Protein AF-A0A6L3Y060-F1 (afdb_monomer)

Solvent-accessible surface area (backbone atoms only — not comparable to full-atom values): 9513 Å² total; per-residue (Å²): 143,86,85,53,70,69,57,53,51,45,47,72,62,46,49,59,56,53,48,54,53,50,42,62,26,43,50,17,17,33,43,71,39,39,44,48,38,52,51,48,50,49,52,48,45,54,54,37,34,76,76,30,35,64,53,22,31,14,60,78,39,32,90,72,73,45,64,64,68,59,84,82,73,51,57,69,66,63,53,51,52,44,54,48,36,50,52,51,22,56,52,34,29,73,40,98,67,36,40,75,80,46,74,67,49,51,55,48,18,56,61,65,45,47,65,55,55,48,55,45,35,77,72,48,48,80,61,48,54,37,80,82,38,58,81,74,31,79,96,35,33,52,58,53,43,55,51,53,52,53,52,49,53,57,40,69,68,39,60,60,67,55,23,21,32,34,52,37,52,62,49,63,75,74,116

Sequence (175 aa):
QKAGEPEQQIIDTIQPQILHLQMSRLQNAPDANVVNYMTINMEQTAAIQKVSDDACFRFLYPMVKGGVNPMRMLDKDLMARRMQADADMMRAAYGKNRHTVTPAEREAAVEDVRPIMKQLADKYGEDIQLLQMPEKAAGKEKLSCDMVQEMWAKVLALPEQKAAGVIRLAVSELE

Radius of gyration: 16.5 Å; Cα contacts (8 Å, |Δi|>4): 178; chains: 1; bounding box: 33×37×52 Å

Organism: NCBI:txid158836

Structure (mmCIF, N/CA/C/O backbone):
data_AF-A0A6L3Y060-F1
#
_entry.id   AF-A0A6L3Y060-F1
#
loop_
_atom_site.group_PDB
_atom_site.id
_atom_site.type_symbol
_atom_site.label_atom_id
_atom_site.label_alt_id
_atom_site.label_comp_id
_atom_site.label_asym_id
_atom_site.label_entity_id
_atom_site.label_seq_id
_atom_site.pdbx_PDB_ins_code
_atom_site.Cartn_x
_atom_site.Cartn_y
_atom_site.Cartn_z
_atom_site.occupancy
_atom_site.B_iso_or_equiv
_atom_site.auth_seq_id
_atom_site.auth_comp_id
_atom_site.auth_asym_id
_atom_site.auth_atom_id
_atom_site.pdbx_PDB_model_num
ATOM 1 N N . GLN A 1 1 ? 1.053 -10.453 36.754 1.00 41.25 1 GLN A N 1
ATOM 2 C CA . GLN A 1 1 ? 0.919 -9.715 35.479 1.00 41.25 1 GLN A CA 1
ATOM 3 C C . GLN A 1 1 ? 2.210 -8.934 35.232 1.00 41.25 1 GLN A C 1
ATOM 5 O O . GLN A 1 1 ? 2.398 -7.920 35.878 1.00 41.25 1 GLN A O 1
ATOM 10 N N . LYS A 1 2 ? 3.122 -9.448 34.391 1.00 46.50 2 LYS A N 1
ATOM 11 C CA . LYS A 1 2 ? 4.321 -8.758 33.849 1.00 46.50 2 LYS A CA 1
ATOM 12 C C . LYS A 1 2 ? 4.828 -9.514 32.604 1.00 46.50 2 LYS A C 1
ATOM 14 O O . LYS A 1 2 ? 5.952 -9.987 32.562 1.00 46.50 2 LYS A O 1
ATOM 19 N N . ALA A 1 3 ? 3.951 -9.723 31.624 1.00 47.56 3 ALA A N 1
ATOM 20 C CA . ALA A 1 3 ? 4.286 -10.431 30.379 1.00 47.56 3 ALA A CA 1
ATOM 21 C C . ALA A 1 3 ? 4.229 -9.511 29.140 1.00 47.56 3 ALA A C 1
ATOM 23 O O . ALA A 1 3 ? 4.151 -10.006 28.027 1.00 47.56 3 ALA A O 1
ATOM 24 N N . GLY A 1 4 ? 4.218 -8.183 29.330 1.00 52.97 4 GLY A N 1
ATOM 25 C CA . GLY A 1 4 ? 4.013 -7.206 28.248 1.00 52.97 4 GLY A CA 1
ATOM 26 C C . GLY A 1 4 ? 5.242 -6.377 27.853 1.00 52.97 4 GLY A C 1
ATOM 27 O O . GLY A 1 4 ? 5.362 -6.018 26.689 1.00 52.97 4 GLY A O 1
ATOM 28 N N . GLU A 1 5 ? 6.166 -6.099 28.780 1.00 55.94 5 GLU A N 1
ATOM 29 C CA . GLU A 1 5 ? 7.334 -5.235 28.513 1.00 55.94 5 GLU A CA 1
ATOM 30 C C . GLU A 1 5 ? 8.310 -5.801 27.460 1.00 55.94 5 GLU A C 1
ATOM 32 O O . GLU A 1 5 ? 8.703 -5.041 26.580 1.00 55.94 5 GLU A O 1
ATOM 37 N N . PRO A 1 6 ? 8.660 -7.105 27.446 1.00 66.56 6 PRO A N 1
ATOM 38 C CA . PRO A 1 6 ? 9.627 -7.618 26.474 1.00 66.56 6 PRO A CA 1
ATOM 39 C C . PRO A 1 6 ? 9.051 -7.705 25.056 1.00 66.56 6 PRO A C 1
ATOM 41 O O . PRO A 1 6 ? 9.754 -7.450 24.086 1.00 66.56 6 PRO A O 1
ATOM 44 N N . GLU A 1 7 ? 7.769 -8.066 24.925 1.00 66.06 7 GLU A N 1
ATOM 45 C CA . GLU A 1 7 ? 7.107 -8.221 23.623 1.00 66.06 7 GLU A CA 1
ATOM 46 C C . GLU A 1 7 ? 6.915 -6.864 22.947 1.00 66.06 7 GLU A C 1
ATOM 48 O O . GLU A 1 7 ? 7.276 -6.714 21.783 1.00 66.06 7 GLU A O 1
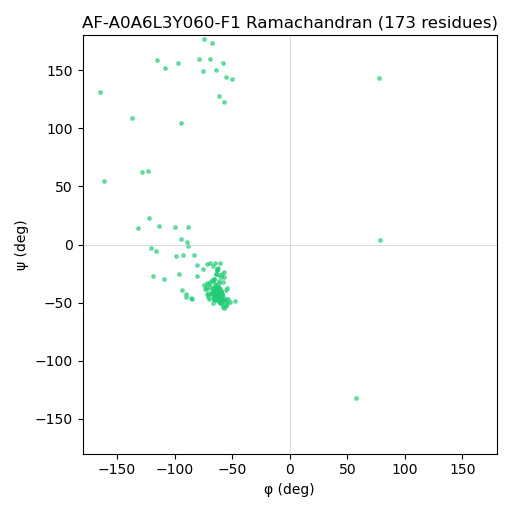ATOM 53 N N . GLN A 1 8 ? 6.423 -5.861 23.683 1.00 65.75 8 GLN A N 1
ATOM 54 C CA . GLN A 1 8 ? 6.259 -4.515 23.138 1.00 65.75 8 GLN A CA 1
ATOM 55 C C . GLN A 1 8 ? 7.615 -3.882 22.798 1.00 65.75 8 GLN A C 1
ATOM 57 O O . GLN A 1 8 ? 7.756 -3.295 21.736 1.00 65.75 8 GLN A O 1
ATOM 62 N N . GLN A 1 9 ? 8.647 -4.088 23.621 1.00 69.44 9 GLN A N 1
ATOM 63 C CA . GLN A 1 9 ? 9.991 -3.581 23.330 1.00 69.44 9 GLN A CA 1
ATOM 64 C C . GLN A 1 9 ? 10.616 -4.232 22.082 1.00 69.44 9 GLN A C 1
ATOM 66 O O . GLN A 1 9 ? 11.299 -3.558 21.308 1.00 69.44 9 GLN A O 1
ATOM 71 N N . ILE A 1 10 ? 10.367 -5.527 21.857 1.00 66.81 10 ILE A N 1
ATOM 72 C CA . ILE A 1 10 ? 10.758 -6.227 20.625 1.00 66.81 10 ILE A CA 1
ATOM 73 C C . ILE A 1 10 ? 10.001 -5.664 19.421 1.00 66.81 10 ILE A C 1
ATOM 75 O O . ILE A 1 10 ? 10.623 -5.386 18.400 1.00 66.81 10 ILE A O 1
ATOM 79 N N . ILE A 1 11 ? 8.686 -5.478 19.539 1.00 65.75 11 ILE A N 1
ATOM 80 C CA . ILE A 1 11 ? 7.843 -4.866 18.504 1.00 65.75 11 ILE A CA 1
ATOM 81 C C . ILE A 1 11 ? 8.400 -3.482 18.147 1.00 65.75 11 ILE A C 1
ATOM 83 O O . ILE A 1 11 ? 8.751 -3.247 16.996 1.00 65.75 11 ILE A O 1
ATOM 87 N N . ASP A 1 12 ? 8.615 -2.622 19.137 1.00 67.88 12 ASP A N 1
ATOM 88 C CA . ASP A 1 12 ? 9.049 -1.240 18.925 1.00 67.88 12 ASP A CA 1
ATOM 89 C C . ASP A 1 12 ? 10.477 -1.143 18.354 1.00 67.88 12 ASP A C 1
ATOM 91 O O . ASP A 1 12 ? 10.782 -0.222 17.600 1.00 67.88 12 ASP A O 1
ATOM 95 N N . THR A 1 13 ? 11.360 -2.101 18.668 1.00 74.50 13 THR A N 1
ATOM 96 C CA . THR A 1 13 ? 12.764 -2.081 18.208 1.00 74.50 13 THR A CA 1
ATOM 97 C C . THR A 1 13 ? 12.962 -2.795 16.869 1.00 74.50 13 THR A C 1
ATOM 99 O O . THR A 1 13 ? 13.716 -2.324 16.016 1.00 74.50 13 THR A O 1
ATOM 102 N N . ILE A 1 14 ? 12.331 -3.958 16.683 1.00 75.44 14 ILE A N 1
ATOM 103 C CA . ILE A 1 14 ? 12.586 -4.863 15.553 1.00 75.44 14 ILE A CA 1
ATOM 104 C C . ILE A 1 14 ? 11.615 -4.604 14.401 1.00 75.44 14 ILE A C 1
ATOM 106 O O . ILE A 1 14 ? 12.033 -4.637 13.242 1.00 75.44 14 ILE A O 1
ATOM 110 N N . GLN A 1 15 ? 10.337 -4.328 14.681 1.00 72.31 15 GLN A N 1
ATOM 111 C CA . GLN A 1 15 ? 9.330 -4.160 13.629 1.00 72.31 15 GLN A CA 1
ATOM 112 C C . GLN A 1 15 ? 9.684 -3.036 12.641 1.00 72.31 15 GLN A C 1
ATOM 114 O O . GLN A 1 15 ? 9.579 -3.293 11.440 1.00 72.31 15 GLN A O 1
ATOM 119 N N . PRO A 1 16 ? 10.178 -1.852 13.066 1.00 77.25 16 PRO A N 1
ATOM 120 C CA . PRO A 1 16 ? 10.587 -0.810 12.122 1.00 77.25 16 PRO A CA 1
ATOM 121 C C . PRO A 1 16 ? 11.750 -1.240 11.220 1.00 77.25 16 PRO A C 1
ATOM 123 O O . PRO A 1 16 ? 11.759 -0.926 10.033 1.00 77.25 16 PRO A O 1
ATOM 126 N N . GLN A 1 17 ? 12.709 -2.011 11.749 1.00 82.19 17 GLN A N 1
ATOM 127 C CA . GLN A 1 17 ? 13.854 -2.507 10.975 1.00 82.19 17 GLN A CA 1
ATOM 128 C C . GLN A 1 17 ? 13.424 -3.540 9.931 1.00 82.19 17 GLN A C 1
ATOM 130 O O . GLN A 1 17 ? 13.877 -3.495 8.787 1.00 82.19 17 GLN A O 1
ATOM 135 N N . ILE A 1 18 ? 12.523 -4.455 10.310 1.00 83.12 18 ILE A N 1
ATOM 136 C CA . ILE A 1 18 ? 11.923 -5.411 9.372 1.00 83.12 18 ILE A CA 1
ATOM 137 C C . ILE A 1 18 ? 11.150 -4.658 8.293 1.00 83.12 18 ILE A C 1
ATOM 139 O O . ILE A 1 18 ? 11.303 -4.977 7.117 1.00 83.12 18 ILE A O 1
ATOM 143 N N . LEU A 1 19 ? 10.358 -3.652 8.671 1.00 81.12 19 LEU A N 1
ATOM 144 C CA . LEU A 1 19 ? 9.570 -2.868 7.726 1.00 81.12 19 LEU A CA 1
ATOM 145 C C . LEU A 1 19 ? 10.470 -2.141 6.723 1.00 81.12 19 LEU A C 1
ATOM 147 O O . LEU A 1 19 ? 10.272 -2.288 5.522 1.00 81.12 19 LEU A O 1
ATOM 151 N N . HIS A 1 20 ? 11.502 -1.439 7.195 1.00 84.38 20 HIS A N 1
ATOM 152 C CA . HIS A 1 20 ? 12.466 -0.763 6.328 1.00 84.38 20 HIS A CA 1
ATOM 153 C C . HIS A 1 20 ? 13.145 -1.744 5.360 1.00 84.38 20 HIS A C 1
ATOM 155 O O . HIS A 1 20 ? 13.219 -1.503 4.153 1.00 84.38 20 HIS A O 1
ATOM 161 N N . LEU A 1 21 ? 13.564 -2.907 5.866 1.00 87.81 21 LEU A N 1
ATOM 162 C CA . LEU A 1 21 ? 14.132 -3.963 5.037 1.00 87.81 21 LEU A CA 1
ATOM 163 C C . LEU A 1 21 ? 13.133 -4.456 3.976 1.00 87.81 21 LEU A C 1
ATOM 165 O O . LEU A 1 21 ? 13.520 -4.624 2.820 1.00 87.81 21 LEU A O 1
ATOM 169 N N . GLN A 1 22 ? 11.865 -4.669 4.342 1.00 88.50 22 GLN A N 1
ATOM 170 C CA . GLN A 1 22 ? 10.807 -5.059 3.406 1.00 88.50 22 GLN A CA 1
ATOM 171 C C . GLN A 1 22 ? 10.609 -4.004 2.310 1.00 88.50 22 GLN A C 1
ATOM 173 O O . GLN A 1 22 ? 10.587 -4.366 1.134 1.00 88.50 22 GLN A O 1
ATOM 178 N N . MET A 1 23 ? 10.546 -2.717 2.666 1.00 89.38 23 MET A N 1
ATOM 179 C CA . MET A 1 23 ? 10.384 -1.625 1.694 1.00 89.38 23 MET A CA 1
ATOM 180 C C . MET A 1 23 ? 11.552 -1.559 0.707 1.00 89.38 23 MET A C 1
ATOM 182 O O . MET A 1 23 ? 11.339 -1.500 -0.506 1.00 89.38 23 MET A O 1
ATOM 186 N N . SER A 1 24 ? 12.785 -1.706 1.198 1.00 89.06 24 SER A N 1
ATOM 187 C CA . SER A 1 24 ? 13.979 -1.798 0.349 1.00 89.06 24 SER A CA 1
ATOM 188 C C . SER A 1 24 ? 13.940 -3.012 -0.598 1.00 89.06 24 SER A C 1
ATOM 190 O O . SER A 1 24 ? 14.422 -2.953 -1.736 1.00 89.06 24 SER A O 1
ATOM 192 N N . ARG A 1 25 ? 13.340 -4.137 -0.177 1.00 92.31 25 ARG A N 1
ATOM 193 C CA . ARG A 1 25 ? 13.187 -5.319 -1.046 1.00 92.31 25 ARG A CA 1
ATOM 194 C C . ARG A 1 25 ? 12.118 -5.163 -2.103 1.00 92.31 25 ARG A C 1
ATOM 196 O O . ARG A 1 25 ? 12.344 -5.634 -3.214 1.00 92.31 25 ARG A O 1
ATOM 203 N N . LEU A 1 26 ? 11.022 -4.469 -1.817 1.00 94.00 26 LEU A N 1
ATOM 204 C CA . LEU A 1 26 ? 9.973 -4.224 -2.809 1.00 94.00 26 LEU A CA 1
ATOM 205 C C . LEU A 1 26 ? 10.510 -3.495 -4.049 1.00 94.00 26 LEU A C 1
ATOM 207 O O . LEU A 1 26 ? 10.086 -3.804 -5.162 1.00 94.00 26 LEU A O 1
ATOM 211 N N . GLN A 1 27 ? 11.513 -2.624 -3.887 1.00 93.38 27 GLN A N 1
ATOM 212 C CA . GLN A 1 27 ? 12.189 -1.967 -5.015 1.00 93.38 27 GLN A CA 1
ATOM 213 C C . GLN A 1 27 ? 12.853 -2.956 -5.987 1.00 93.38 27 GLN A C 1
ATOM 215 O O . GLN A 1 27 ? 12.987 -2.668 -7.168 1.00 93.38 27 GLN A O 1
ATOM 220 N N . ASN A 1 28 ? 13.260 -4.136 -5.518 1.00 94.75 28 ASN A N 1
ATOM 221 C CA . ASN A 1 28 ? 14.014 -5.106 -6.316 1.00 94.75 28 ASN A CA 1
ATOM 222 C C . ASN A 1 28 ? 13.252 -6.418 -6.551 1.00 94.75 28 ASN A C 1
ATOM 224 O O . ASN A 1 28 ? 13.734 -7.292 -7.268 1.00 94.75 28 ASN A O 1
ATOM 228 N N . ALA A 1 29 ? 12.083 -6.607 -5.943 1.00 96.38 29 ALA A N 1
ATOM 229 C CA . ALA A 1 29 ? 11.261 -7.792 -6.158 1.00 96.38 29 ALA A CA 1
ATOM 230 C C . ALA A 1 29 ? 10.556 -7.727 -7.529 1.00 96.38 29 ALA A C 1
ATOM 232 O O . ALA A 1 29 ? 10.239 -6.626 -7.971 1.00 96.38 29 ALA A O 1
ATOM 233 N N . PRO A 1 30 ? 10.275 -8.862 -8.196 1.00 97.06 30 PRO A N 1
ATOM 234 C CA . PRO A 1 30 ? 9.428 -8.910 -9.393 1.00 97.06 30 PRO A CA 1
ATOM 235 C C . PRO A 1 30 ? 8.019 -8.352 -9.152 1.00 97.06 30 PRO A C 1
ATOM 237 O O . PRO A 1 30 ? 7.520 -8.399 -8.027 1.00 97.06 30 PRO A O 1
ATOM 240 N N . ASP A 1 31 ? 7.350 -7.894 -10.213 1.00 97.44 31 ASP A N 1
ATOM 241 C CA . ASP A 1 31 ? 6.024 -7.256 -10.134 1.00 97.44 31 ASP A CA 1
ATOM 242 C C . ASP A 1 31 ? 4.982 -8.122 -9.416 1.00 97.44 31 ASP A C 1
ATOM 244 O O . ASP A 1 31 ? 4.382 -7.669 -8.441 1.00 97.44 31 ASP A O 1
ATOM 248 N N . ALA A 1 32 ? 4.851 -9.394 -9.798 1.00 97.50 32 ALA A N 1
ATOM 249 C CA . ALA A 1 32 ? 3.952 -10.341 -9.138 1.00 97.50 32 ALA A CA 1
ATOM 250 C C . ALA A 1 32 ? 4.182 -10.447 -7.617 1.00 97.50 32 ALA A C 1
ATOM 252 O O . ALA A 1 32 ? 3.230 -10.547 -6.844 1.00 97.50 32 ALA A O 1
ATOM 253 N N . ASN A 1 33 ? 5.437 -10.391 -7.152 1.00 97.62 33 ASN A N 1
ATOM 254 C CA . ASN A 1 33 ? 5.745 -10.438 -5.722 1.00 97.62 33 ASN A CA 1
ATOM 255 C C . ASN A 1 33 ? 5.349 -9.142 -5.005 1.00 97.62 33 ASN A C 1
ATOM 257 O O . ASN A 1 33 ? 4.856 -9.199 -3.880 1.00 97.62 33 ASN A O 1
ATOM 261 N N . VAL A 1 34 ? 5.546 -7.991 -5.652 1.00 97.44 34 VAL A N 1
ATOM 262 C CA . VAL A 1 34 ? 5.150 -6.677 -5.124 1.00 97.44 34 VAL A CA 1
ATOM 263 C C . VAL A 1 34 ? 3.627 -6.571 -5.020 1.00 97.44 34 VAL A C 1
ATOM 265 O O . VAL A 1 34 ? 3.101 -6.172 -3.980 1.00 97.44 34 VAL A O 1
ATOM 268 N N . VAL A 1 35 ? 2.911 -6.991 -6.065 1.00 98.31 35 VAL A N 1
ATOM 269 C CA . VAL A 1 35 ? 1.443 -6.997 -6.093 1.00 98.31 35 VAL A CA 1
ATOM 270 C C . VAL A 1 35 ? 0.879 -7.980 -5.068 1.00 98.31 35 VAL A C 1
ATOM 272 O O . VAL A 1 35 ? -0.032 -7.620 -4.322 1.00 98.31 35 VAL A O 1
ATOM 275 N N . ASN A 1 36 ? 1.447 -9.185 -4.954 1.00 98.12 36 ASN A N 1
ATOM 276 C CA . ASN A 1 36 ? 1.018 -10.160 -3.950 1.00 98.12 36 ASN A CA 1
ATOM 277 C C . ASN A 1 36 ? 1.253 -9.654 -2.515 1.00 98.12 36 ASN A C 1
ATOM 279 O O . ASN A 1 36 ? 0.367 -9.778 -1.673 1.00 98.12 36 ASN A O 1
ATOM 283 N N . TYR A 1 37 ? 2.403 -9.022 -2.244 1.00 96.50 37 TYR A N 1
ATOM 284 C CA . TYR A 1 37 ? 2.679 -8.394 -0.946 1.00 96.50 37 TYR A CA 1
ATOM 285 C C . TYR A 1 37 ? 1.587 -7.388 -0.567 1.00 96.50 37 TYR A C 1
ATOM 287 O O . TYR A 1 37 ? 1.011 -7.475 0.519 1.00 96.50 37 TYR A O 1
ATOM 295 N N . MET A 1 38 ? 1.261 -6.459 -1.473 1.00 97.31 38 MET A N 1
ATOM 296 C CA . MET A 1 38 ? 0.258 -5.431 -1.190 1.00 97.31 38 MET A CA 1
ATOM 297 C C . MET A 1 38 ? -1.158 -6.010 -1.093 1.00 97.31 38 MET A C 1
ATOM 299 O O . MET A 1 38 ? -1.931 -5.587 -0.237 1.00 97.31 38 MET A O 1
ATOM 303 N N . THR A 1 39 ? -1.483 -7.014 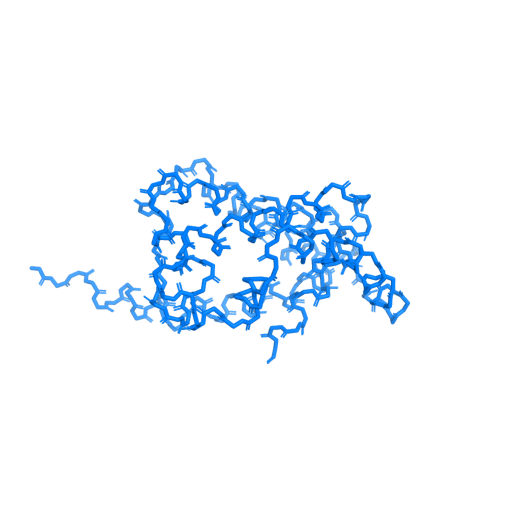-1.911 1.00 98.19 39 THR A N 1
ATOM 304 C CA . THR A 1 39 ? -2.772 -7.721 -1.850 1.00 98.19 39 THR A CA 1
ATOM 305 C C . THR A 1 39 ? -2.987 -8.326 -0.466 1.00 98.19 39 THR A C 1
ATOM 307 O O . THR A 1 39 ? -3.984 -8.030 0.191 1.00 98.19 39 THR A O 1
ATOM 310 N N . ILE A 1 40 ? -2.014 -9.094 0.033 1.00 97.19 40 ILE A N 1
ATOM 311 C CA . ILE A 1 40 ? -2.106 -9.711 1.360 1.00 97.19 40 ILE A CA 1
ATOM 312 C C . ILE A 1 40 ? -2.095 -8.655 2.472 1.00 97.19 40 ILE A C 1
ATOM 314 O O . ILE A 1 40 ? -2.827 -8.795 3.451 1.00 97.19 40 ILE A O 1
ATOM 318 N N . ASN A 1 41 ? -1.322 -7.574 2.327 1.00 95.06 41 ASN A N 1
ATOM 319 C CA . ASN A 1 41 ? -1.342 -6.469 3.286 1.00 95.06 41 ASN A CA 1
ATOM 320 C C . ASN A 1 41 ? -2.744 -5.843 3.398 1.00 95.06 41 ASN A C 1
ATOM 322 O O . ASN A 1 41 ? -3.226 -5.613 4.505 1.00 95.06 41 ASN A O 1
ATOM 326 N N . MET A 1 42 ? -3.437 -5.636 2.274 1.00 97.25 42 MET A N 1
ATOM 327 C CA . MET A 1 42 ? -4.803 -5.102 2.271 1.00 97.25 42 MET A CA 1
ATOM 328 C C . MET A 1 42 ? -5.844 -6.099 2.781 1.00 97.25 42 MET A C 1
ATOM 330 O O . MET A 1 42 ? -6.776 -5.692 3.473 1.00 97.25 42 MET A O 1
ATOM 334 N N . GLU A 1 43 ? -5.669 -7.401 2.544 1.00 97.00 43 GLU A N 1
ATOM 335 C CA . GLU A 1 43 ? -6.494 -8.424 3.199 1.00 97.00 43 GLU A CA 1
ATOM 336 C C . GLU A 1 43 ? -6.354 -8.376 4.727 1.00 97.00 43 GLU A C 1
ATOM 338 O O . GLU A 1 43 ? -7.352 -8.482 5.445 1.00 97.00 43 GLU A O 1
ATOM 343 N N . GLN A 1 44 ? -5.133 -8.176 5.236 1.00 95.88 44 GLN A N 1
ATOM 344 C CA . GLN A 1 44 ? -4.892 -7.996 6.668 1.00 95.88 44 GLN A CA 1
ATOM 345 C C . GLN A 1 44 ? -5.529 -6.718 7.197 1.00 95.88 44 GLN A C 1
ATOM 347 O O . GLN A 1 44 ? -6.234 -6.782 8.202 1.00 95.88 44 GLN A O 1
ATOM 352 N N . THR A 1 45 ? -5.353 -5.584 6.516 1.00 96.12 45 THR A N 1
ATOM 353 C CA . THR A 1 45 ? -6.007 -4.321 6.887 1.00 96.12 45 THR A CA 1
ATOM 354 C C . THR A 1 45 ? -7.524 -4.489 6.963 1.00 96.12 45 THR A C 1
ATOM 356 O O . THR A 1 45 ? -8.131 -4.119 7.968 1.00 96.12 45 THR A O 1
ATOM 359 N N . ALA A 1 46 ? -8.135 -5.124 5.959 1.00 97.25 46 ALA A N 1
ATOM 360 C CA . ALA A 1 46 ? -9.571 -5.383 5.930 1.00 97.25 46 ALA A CA 1
ATOM 361 C C . ALA A 1 46 ? -10.027 -6.307 7.065 1.00 97.25 46 ALA A C 1
ATOM 363 O O . ALA A 1 46 ? -11.062 -6.069 7.691 1.00 97.25 46 ALA A O 1
ATOM 364 N N . ALA A 1 47 ? -9.262 -7.361 7.354 1.00 97.19 47 ALA A N 1
ATOM 365 C CA . ALA A 1 47 ? -9.560 -8.274 8.450 1.00 97.19 47 ALA A CA 1
ATOM 366 C C . ALA A 1 47 ? -9.437 -7.589 9.822 1.00 97.19 47 ALA A C 1
ATOM 368 O O . ALA A 1 47 ? -10.304 -7.786 10.669 1.00 97.19 47 ALA A O 1
ATOM 369 N N . ILE A 1 48 ? -8.425 -6.740 10.028 1.00 96.81 48 ILE A N 1
ATOM 370 C CA . ILE A 1 48 ? -8.269 -5.947 11.257 1.00 96.81 48 ILE A CA 1
ATOM 371 C C . ILE A 1 48 ? -9.422 -4.951 11.400 1.00 96.81 48 ILE A C 1
ATOM 373 O O . ILE A 1 48 ? -9.989 -4.839 12.486 1.00 96.81 48 ILE A O 1
ATOM 377 N N . GLN A 1 49 ? -9.817 -4.267 10.322 1.00 97.06 49 GLN A N 1
ATOM 378 C CA . GLN A 1 49 ? -10.909 -3.293 10.376 1.00 97.06 49 GLN A CA 1
ATOM 379 C C . GLN A 1 49 ? -12.242 -3.934 10.774 1.00 97.06 49 GLN A C 1
ATOM 381 O O . GLN A 1 49 ? -12.996 -3.348 11.546 1.00 97.06 49 GLN A O 1
ATOM 386 N N . LYS A 1 50 ? -12.512 -5.171 10.327 1.00 96.50 50 LYS A N 1
ATOM 387 C CA . LYS A 1 50 ? -13.689 -5.941 10.774 1.00 96.50 50 LYS A CA 1
ATOM 388 C C . LYS A 1 50 ? -13.713 -6.177 12.286 1.00 96.50 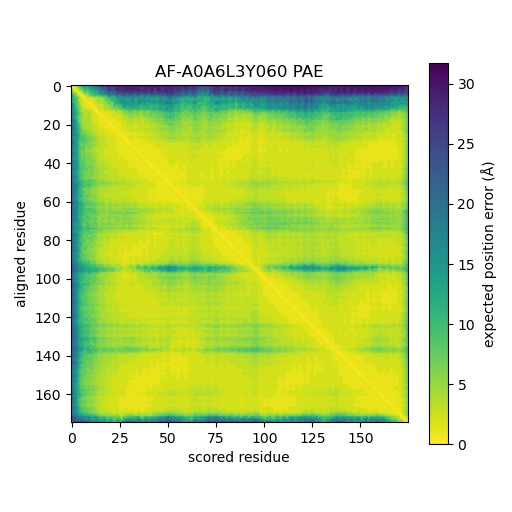50 LYS A C 1
ATOM 390 O O . LYS A 1 50 ? -14.789 -6.382 12.839 1.00 96.50 50 LYS A O 1
ATOM 395 N N . VAL A 1 51 ? -12.551 -6.178 12.941 1.00 95.44 51 VAL A N 1
ATOM 396 C CA . VAL A 1 51 ? -12.443 -6.275 14.402 1.00 95.44 51 VAL A CA 1
ATOM 397 C C . VAL A 1 51 ? -12.592 -4.897 15.046 1.00 95.44 51 VAL A C 1
ATOM 399 O O . VAL A 1 51 ? -13.314 -4.763 16.031 1.00 95.44 51 VAL A O 1
ATOM 402 N N . SER A 1 52 ? -11.896 -3.879 14.529 1.00 96.50 52 SER A N 1
ATOM 403 C CA . SER A 1 52 ? -11.947 -2.509 15.047 1.00 96.50 52 SER A CA 1
ATOM 404 C C . SER A 1 52 ? -11.361 -1.498 14.058 1.00 96.50 52 SER A C 1
ATOM 406 O O . SER A 1 52 ? -10.229 -1.659 13.593 1.00 96.50 52 SER A O 1
ATOM 408 N N . ASP A 1 53 ? -12.087 -0.403 13.811 1.00 97.31 53 ASP A N 1
ATOM 409 C CA . ASP A 1 53 ? -11.582 0.740 13.040 1.00 97.31 53 ASP A CA 1
ATOM 410 C C . ASP A 1 53 ? -10.355 1.385 13.713 1.00 97.31 53 ASP A C 1
ATOM 412 O O . ASP A 1 53 ? -9.395 1.736 13.030 1.00 97.31 53 ASP A O 1
ATOM 416 N N . ASP A 1 54 ? -10.329 1.463 15.051 1.00 96.06 54 ASP A N 1
ATOM 417 C CA . ASP A 1 54 ? -9.162 1.949 15.807 1.00 96.06 54 ASP A CA 1
ATOM 418 C C . ASP A 1 54 ? -7.940 1.051 15.587 1.00 96.06 54 ASP A C 1
ATOM 420 O O . ASP A 1 54 ? -6.833 1.534 15.348 1.00 96.06 54 ASP A O 1
ATOM 424 N N . ALA A 1 55 ? -8.139 -0.269 15.613 1.00 95.94 55 ALA A N 1
ATOM 425 C CA . ALA A 1 55 ? -7.052 -1.208 15.381 1.00 95.94 55 ALA A CA 1
ATOM 426 C C . ALA A 1 55 ? -6.535 -1.139 13.941 1.00 95.94 55 ALA A C 1
ATOM 428 O O . ALA A 1 55 ? -5.329 -1.234 13.725 1.00 95.94 55 ALA A O 1
ATOM 429 N N . CYS A 1 56 ? -7.427 -0.942 12.968 1.00 96.88 56 CYS A N 1
ATOM 430 C CA . CYS A 1 56 ? -7.035 -0.741 11.579 1.00 96.88 56 CYS A CA 1
ATOM 431 C C . CYS A 1 56 ? -6.212 0.543 11.420 1.00 96.88 56 CYS A C 1
ATOM 433 O O . CYS A 1 56 ? -5.142 0.512 10.812 1.00 96.88 56 CYS A O 1
ATOM 435 N N . PHE A 1 57 ? -6.645 1.645 12.035 1.00 96.06 57 PHE A N 1
ATOM 436 C CA . PHE A 1 57 ? -5.908 2.903 11.989 1.00 96.06 57 PHE A CA 1
ATOM 437 C C . PHE A 1 57 ? -4.510 2.759 12.598 1.00 9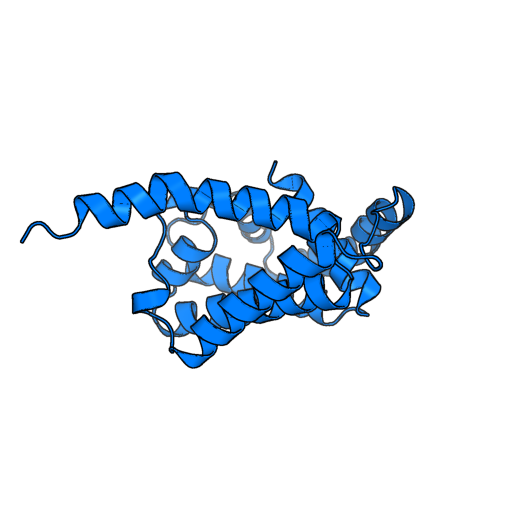6.06 57 PHE A C 1
ATOM 439 O O . PHE A 1 57 ? -3.521 3.174 12.004 1.00 96.06 57 PHE A O 1
ATOM 446 N N . ARG A 1 58 ? -4.409 2.090 13.749 1.00 93.56 58 ARG A N 1
ATOM 447 C CA . ARG A 1 58 ? -3.137 1.779 14.417 1.00 93.56 58 ARG A CA 1
ATOM 448 C C . ARG A 1 58 ? -2.247 0.817 13.631 1.00 93.56 58 ARG A C 1
ATOM 450 O O . ARG A 1 58 ? -1.028 0.879 13.753 1.00 93.56 58 ARG A O 1
ATOM 457 N N . PHE A 1 59 ? -2.838 -0.078 12.844 1.00 92.25 59 PHE A N 1
ATOM 458 C CA . PHE A 1 59 ? -2.103 -0.970 11.951 1.00 92.25 59 PHE A CA 1
ATOM 459 C C . PHE A 1 59 ? -1.500 -0.213 10.762 1.00 92.25 59 PHE A C 1
ATOM 461 O O . PHE A 1 59 ? -0.344 -0.446 10.422 1.00 92.25 59 PHE A O 1
ATOM 468 N N . LEU A 1 60 ? -2.260 0.710 10.165 1.00 91.81 60 LEU A N 1
ATOM 469 C CA . LEU A 1 60 ? -1.806 1.541 9.046 1.00 91.81 60 LEU A CA 1
ATOM 470 C C . LEU A 1 60 ? -0.825 2.639 9.484 1.00 91.81 60 LEU A C 1
ATOM 472 O O . LEU A 1 60 ? 0.142 2.916 8.780 1.00 91.81 60 LEU A O 1
ATOM 476 N N . TYR A 1 61 ? -1.054 3.236 10.655 1.00 90.88 61 TYR A N 1
ATOM 477 C CA . TYR A 1 61 ? -0.312 4.389 11.169 1.00 90.88 61 TYR A CA 1
ATOM 478 C C . TYR A 1 61 ? 0.218 4.143 12.594 1.00 90.88 61 TYR A C 1
ATOM 480 O O . TYR A 1 61 ? -0.135 4.866 13.535 1.00 90.88 61 TYR A O 1
ATOM 488 N N . PRO A 1 62 ? 1.099 3.142 12.793 1.00 88.12 62 PRO A N 1
ATOM 489 C CA . PRO A 1 62 ? 1.586 2.766 14.122 1.00 88.12 62 PRO A CA 1
ATOM 490 C C . PRO A 1 62 ? 2.345 3.899 14.827 1.00 88.12 62 PRO A C 1
ATOM 492 O O . PRO A 1 62 ? 2.326 3.970 16.053 1.00 88.12 62 PRO A O 1
ATOM 495 N N . MET A 1 63 ? 2.948 4.824 14.072 1.00 84.75 63 MET A N 1
ATOM 496 C CA . MET A 1 63 ? 3.667 5.983 14.616 1.00 84.75 63 MET A CA 1
ATOM 497 C C . MET A 1 63 ? 2.750 7.058 15.219 1.00 84.75 63 MET A C 1
ATOM 499 O O . MET A 1 63 ? 3.225 7.896 15.979 1.00 84.75 63 MET A O 1
ATOM 503 N N . VAL A 1 64 ? 1.447 7.045 14.906 1.00 89.62 64 VAL A N 1
ATOM 504 C CA . VAL A 1 64 ? 0.494 8.073 15.364 1.00 89.62 64 VAL A CA 1
ATOM 505 C C . VAL A 1 64 ? -0.153 7.693 16.695 1.00 89.62 64 VAL A C 1
ATOM 507 O O . VAL A 1 64 ? -0.267 8.525 17.591 1.00 89.62 64 VAL A O 1
ATOM 510 N N . LYS A 1 65 ? -0.594 6.436 16.837 1.00 86.88 65 LYS A N 1
ATOM 511 C CA . LYS A 1 65 ? -1.402 5.976 17.988 1.00 86.88 65 LYS A CA 1
ATOM 512 C C . LYS A 1 65 ? -0.886 4.668 18.610 1.00 86.88 65 LYS A C 1
ATOM 514 O O . LYS A 1 65 ? -1.577 4.030 19.403 1.00 86.88 65 LYS A O 1
ATOM 519 N N . GLY A 1 66 ? 0.341 4.277 18.260 1.00 85.44 66 GLY A N 1
ATOM 520 C CA . GLY A 1 66 ? 0.949 3.005 18.639 1.00 85.44 66 GLY A CA 1
ATOM 521 C C . GLY A 1 66 ? 0.416 1.841 17.804 1.00 85.44 66 GLY A C 1
ATOM 522 O O . GLY A 1 66 ? -0.770 1.782 17.480 1.00 85.44 66 GLY A O 1
ATOM 523 N N . GLY A 1 67 ? 1.281 0.882 17.480 1.00 85.75 67 GLY A N 1
ATOM 524 C CA . GLY A 1 67 ? 0.912 -0.285 16.677 1.00 85.75 67 GLY A CA 1
ATOM 525 C C . GLY A 1 67 ? -0.054 -1.252 17.370 1.00 85.75 67 GLY A C 1
ATOM 526 O O . GLY A 1 67 ? -0.374 -1.130 18.559 1.00 85.75 67 GLY A O 1
ATOM 527 N N . VAL A 1 68 ? -0.508 -2.245 16.606 1.00 88.31 68 VAL A N 1
ATOM 528 C CA . VAL A 1 68 ? -1.229 -3.430 17.098 1.00 88.31 68 VAL A CA 1
ATOM 529 C C . VAL A 1 68 ? -0.403 -4.685 16.832 1.00 88.31 68 VAL A C 1
ATOM 531 O O . VAL A 1 68 ? 0.440 -4.682 15.940 1.00 88.31 68 VAL A O 1
ATOM 534 N N . ASN A 1 69 ? -0.664 -5.768 17.571 1.00 86.75 69 ASN A N 1
ATOM 535 C CA . ASN A 1 69 ? -0.106 -7.088 17.269 1.00 86.75 69 ASN A CA 1
ATOM 536 C C . ASN A 1 69 ? -1.112 -7.895 16.417 1.00 86.75 69 ASN A C 1
ATOM 538 O O . ASN A 1 69 ? -2.079 -8.424 16.981 1.00 86.75 69 ASN A O 1
ATOM 542 N N . PRO A 1 70 ? -0.895 -8.055 15.094 1.00 85.44 70 PRO A N 1
ATOM 543 C CA . PRO A 1 70 ? -1.838 -8.752 14.218 1.00 85.44 70 PRO A CA 1
ATOM 544 C C . PRO A 1 70 ? -2.008 -10.233 14.575 1.00 85.44 70 PRO A C 1
ATOM 546 O O . PRO A 1 70 ? -3.081 -10.787 14.357 1.00 85.44 70 PRO A O 1
ATOM 549 N N . MET A 1 71 ? -1.009 -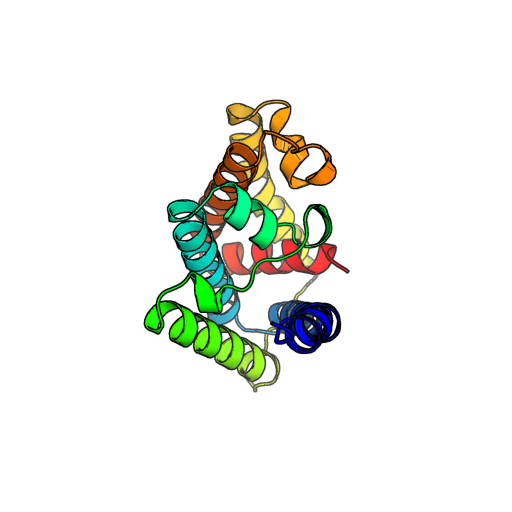10.866 15.207 1.00 86.94 71 MET A N 1
ATOM 550 C CA . MET A 1 71 ? -1.073 -12.277 15.625 1.00 86.94 71 MET A CA 1
ATOM 551 C C . MET A 1 71 ? -2.169 -12.554 16.658 1.00 86.94 71 MET A C 1
ATOM 553 O O . MET A 1 71 ? -2.578 -13.699 16.830 1.00 86.94 71 MET A O 1
ATOM 557 N N . ARG A 1 72 ? -2.627 -11.523 17.377 1.00 88.75 72 ARG A N 1
ATOM 558 C CA . ARG A 1 72 ? -3.713 -11.635 18.362 1.00 88.75 72 ARG A CA 1
ATOM 559 C C . ARG A 1 72 ? -5.090 -11.334 17.768 1.00 88.75 72 ARG A C 1
ATOM 561 O O . ARG A 1 72 ? -6.086 -11.509 18.460 1.00 88.75 72 ARG A O 1
ATOM 568 N N . MET A 1 73 ? -5.137 -10.845 16.529 1.00 89.56 73 MET A N 1
ATOM 569 C CA . MET A 1 73 ? -6.349 -10.317 15.894 1.00 89.56 73 MET A CA 1
ATOM 570 C C . MET A 1 73 ? -6.754 -11.094 14.644 1.00 89.56 73 MET A C 1
ATOM 572 O O . MET A 1 73 ? -7.928 -11.101 14.288 1.00 89.56 73 MET A O 1
ATOM 576 N N . LEU A 1 74 ? -5.788 -11.716 13.969 1.00 93.19 74 LEU A N 1
ATOM 577 C CA . LEU A 1 74 ? -5.971 -12.338 12.667 1.00 93.19 74 LEU A CA 1
ATOM 578 C C . LEU A 1 74 ? -5.936 -13.861 12.737 1.00 93.19 74 LEU A C 1
ATOM 580 O O . LEU A 1 74 ? -5.282 -14.456 13.595 1.00 93.19 74 LEU A O 1
ATOM 584 N N . ASP A 1 75 ? -6.638 -14.480 11.790 1.00 93.62 75 ASP A N 1
ATOM 585 C CA . ASP A 1 75 ? -6.622 -15.925 11.608 1.00 93.62 75 ASP A CA 1
ATOM 586 C C . ASP A 1 75 ? -5.223 -16.439 11.214 1.00 93.62 75 ASP A C 1
ATOM 588 O O . ASP A 1 75 ? -4.432 -15.750 10.558 1.00 93.62 75 ASP A O 1
ATOM 592 N N . LYS A 1 76 ? -4.924 -17.679 11.616 1.00 93.38 76 LYS A N 1
ATOM 593 C CA . LYS A 1 76 ? -3.619 -18.309 11.397 1.00 93.38 76 LYS A CA 1
ATOM 594 C C . LYS A 1 76 ? -3.300 -18.516 9.918 1.00 93.38 76 LYS A C 1
ATOM 596 O O . LYS A 1 76 ? -2.132 -18.393 9.561 1.00 93.38 76 LYS A O 1
ATOM 601 N N . ASP A 1 77 ? -4.291 -18.813 9.076 1.00 95.69 77 ASP A N 1
ATOM 602 C CA . ASP A 1 77 ? -4.091 -18.955 7.631 1.00 95.69 77 ASP A CA 1
ATOM 603 C C . ASP A 1 77 ? -3.660 -17.623 7.014 1.00 95.69 77 ASP A C 1
ATOM 605 O O . ASP A 1 77 ? -2.647 -17.558 6.318 1.00 95.69 77 ASP A O 1
ATOM 609 N N . LEU A 1 78 ? -4.355 -16.531 7.348 1.00 95.12 78 LEU A N 1
ATOM 610 C CA . LEU A 1 78 ? -3.999 -15.201 6.854 1.00 95.12 78 LEU A CA 1
ATOM 611 C C . LEU A 1 78 ? -2.592 -14.784 7.311 1.00 95.12 78 LEU A C 1
ATOM 613 O O . LEU A 1 78 ? -1.816 -14.251 6.516 1.00 95.12 78 LEU A O 1
ATOM 617 N N . MET A 1 79 ? -2.225 -15.073 8.564 1.00 94.31 79 MET A N 1
ATOM 618 C CA . MET A 1 79 ? -0.864 -14.824 9.050 1.00 94.31 79 MET A CA 1
ATOM 619 C C . MET A 1 79 ? 0.183 -15.677 8.322 1.00 94.31 79 MET A C 1
ATOM 621 O O . MET A 1 79 ? 1.240 -15.158 7.961 1.00 94.31 79 MET A O 1
ATOM 625 N N . ALA A 1 80 ? -0.106 -16.952 8.048 1.00 95.31 80 ALA A N 1
ATOM 626 C CA . ALA A 1 80 ? 0.790 -17.824 7.292 1.00 95.31 80 ALA A CA 1
ATOM 627 C C . ALA A 1 80 ? 0.981 -17.331 5.849 1.00 95.31 80 ALA A C 1
ATOM 629 O O . ALA A 1 80 ? 2.114 -17.258 5.371 1.00 95.31 80 ALA A O 1
ATOM 630 N N . ARG A 1 81 ? -0.099 -16.913 5.176 1.00 96.06 81 ARG A N 1
ATOM 631 C CA . ARG A 1 81 ? -0.037 -16.335 3.824 1.00 96.06 81 ARG A CA 1
ATOM 632 C C . ARG A 1 81 ? 0.752 -15.029 3.793 1.00 96.06 81 ARG A C 1
ATOM 634 O O . ARG A 1 81 ? 1.565 -14.852 2.889 1.00 96.06 81 ARG A O 1
ATOM 641 N N . ARG A 1 82 ? 0.597 -14.157 4.798 1.00 94.75 82 ARG A N 1
ATOM 642 C CA . ARG A 1 82 ? 1.430 -12.949 4.946 1.00 94.75 82 ARG A CA 1
ATOM 643 C C . ARG A 1 82 ? 2.907 -13.290 5.086 1.00 94.75 82 ARG A C 1
ATOM 645 O O . ARG A 1 82 ? 3.724 -12.747 4.350 1.00 94.75 82 ARG A O 1
ATOM 652 N N . MET A 1 83 ? 3.252 -14.204 5.990 1.00 93.12 83 MET A N 1
ATOM 653 C CA . MET A 1 83 ? 4.644 -14.622 6.182 1.00 93.12 83 MET A CA 1
ATOM 654 C C . MET A 1 83 ? 5.240 -15.221 4.902 1.00 93.12 83 MET A C 1
ATOM 656 O O . MET A 1 83 ? 6.393 -14.942 4.575 1.00 93.12 83 MET A O 1
ATOM 660 N N . GLN A 1 84 ? 4.456 -16.012 4.165 1.00 95.94 84 GLN A N 1
ATOM 661 C CA . GLN A 1 84 ? 4.885 -16.597 2.898 1.00 95.94 84 GLN A CA 1
ATOM 662 C C . GLN A 1 84 ? 5.107 -15.525 1.824 1.00 95.94 84 GLN A C 1
ATOM 664 O O . GLN A 1 84 ? 6.154 -15.530 1.181 1.00 95.94 84 GLN A O 1
ATOM 669 N N . ALA A 1 85 ? 4.176 -14.578 1.668 1.00 95.94 85 ALA A N 1
ATOM 670 C CA . ALA A 1 85 ? 4.302 -13.477 0.714 1.00 95.94 85 ALA A CA 1
ATOM 671 C C . ALA A 1 85 ? 5.533 -12.605 1.006 1.00 95.94 85 ALA A C 1
ATOM 673 O O . ALA A 1 85 ? 6.296 -12.293 0.088 1.00 95.94 85 ALA A O 1
ATOM 674 N N . ASP A 1 86 ? 5.773 -12.287 2.282 1.00 93.50 86 ASP A N 1
ATOM 675 C CA . ASP A 1 86 ? 6.965 -11.563 2.721 1.00 93.50 86 ASP A CA 1
ATOM 676 C C . ASP A 1 86 ? 8.232 -12.361 2.376 1.00 93.50 86 ASP A C 1
ATOM 678 O O . ASP A 1 86 ? 9.144 -11.834 1.742 1.00 93.50 86 ASP A O 1
ATOM 682 N N . ALA A 1 87 ? 8.294 -13.650 2.722 1.00 93.38 87 ALA A N 1
ATOM 683 C CA . ALA A 1 87 ? 9.457 -14.492 2.439 1.00 93.38 87 ALA A CA 1
ATOM 684 C C . ALA A 1 87 ? 9.723 -14.672 0.933 1.00 93.38 87 ALA A C 1
ATOM 686 O O . ALA A 1 87 ? 10.881 -14.691 0.506 1.00 93.38 87 ALA A O 1
ATOM 687 N N . ASP A 1 88 ? 8.679 -14.808 0.118 1.00 94.69 88 ASP A N 1
ATOM 688 C CA . ASP A 1 88 ? 8.785 -14.924 -1.339 1.00 94.69 88 ASP A CA 1
ATOM 689 C C . ASP A 1 88 ? 9.327 -13.639 -1.951 1.00 94.69 88 ASP A C 1
ATOM 691 O O . ASP A 1 88 ? 10.290 -13.684 -2.719 1.00 94.69 88 ASP A O 1
ATOM 695 N N . MET A 1 89 ? 8.766 -12.497 -1.552 1.00 95.19 89 MET A N 1
ATOM 696 C CA . MET A 1 89 ? 9.212 -11.175 -1.981 1.00 95.19 89 MET A CA 1
ATOM 697 C C . MET A 1 89 ? 10.682 -10.940 -1.607 1.00 95.19 89 MET A C 1
ATOM 699 O O . MET A 1 89 ? 11.499 -10.607 -2.469 1.00 95.19 89 MET A O 1
ATOM 703 N N . MET A 1 90 ? 11.051 -11.217 -0.354 1.00 92.62 90 MET A N 1
ATOM 704 C CA . MET A 1 90 ? 12.416 -11.046 0.150 1.00 92.62 90 MET A CA 1
ATOM 705 C C . MET A 1 90 ? 13.439 -11.897 -0.618 1.00 92.62 90 MET A C 1
ATOM 707 O O . MET A 1 90 ? 14.539 -11.428 -0.914 1.00 92.62 90 MET A O 1
ATOM 711 N N . ARG A 1 91 ? 13.090 -13.145 -0.958 1.00 92.25 91 ARG A N 1
ATOM 712 C CA . ARG A 1 91 ? 13.959 -14.042 -1.740 1.00 92.25 91 ARG A CA 1
ATOM 713 C C . ARG A 1 91 ? 14.053 -13.610 -3.200 1.00 92.25 91 ARG A C 1
ATOM 715 O O . ARG A 1 91 ? 15.143 -13.617 -3.773 1.00 92.25 91 ARG A O 1
ATOM 722 N N . ALA A 1 92 ? 12.928 -13.229 -3.798 1.00 93.69 92 ALA A N 1
ATOM 723 C CA . ALA A 1 92 ? 12.863 -12.838 -5.200 1.00 93.69 92 ALA A CA 1
ATOM 724 C C . ALA A 1 92 ? 13.636 -11.538 -5.479 1.00 93.69 92 ALA A C 1
ATOM 726 O O . ALA A 1 92 ? 14.263 -11.424 -6.531 1.00 93.69 92 ALA A O 1
ATOM 727 N N . ALA A 1 93 ? 13.699 -10.624 -4.504 1.00 92.38 93 ALA A N 1
ATOM 728 C CA . ALA A 1 93 ? 14.464 -9.377 -4.577 1.00 92.38 93 ALA A CA 1
ATOM 729 C C . ALA A 1 93 ? 15.988 -9.548 -4.781 1.00 92.38 93 ALA A C 1
ATOM 731 O O . ALA A 1 93 ? 16.673 -8.598 -5.158 1.00 92.38 93 ALA A O 1
ATOM 732 N N . TYR A 1 94 ? 16.533 -10.749 -4.558 1.00 88.19 94 TYR A N 1
ATOM 733 C CA . TYR A 1 94 ? 17.958 -11.064 -4.743 1.00 88.19 94 TYR A CA 1
ATOM 734 C C . TYR A 1 94 ? 18.238 -12.171 -5.760 1.00 88.19 94 TYR A C 1
ATOM 736 O O . TYR A 1 94 ? 19.398 -12.498 -6.019 1.00 88.19 94 TYR A O 1
ATOM 744 N N . GLY A 1 95 ? 17.193 -12.769 -6.328 1.00 82.38 95 GLY A N 1
ATOM 745 C CA . GLY A 1 95 ? 17.333 -13.848 -7.292 1.00 82.38 95 GLY A CA 1
ATOM 746 C C . GLY A 1 95 ? 17.791 -13.364 -8.667 1.00 82.38 95 GLY A C 1
ATOM 747 O O . GLY A 1 95 ? 17.886 -12.170 -8.949 1.00 82.38 95 GLY A O 1
ATOM 748 N N . LYS A 1 96 ? 17.994 -14.322 -9.578 1.00 85.44 96 LYS A N 1
ATOM 749 C CA . LYS A 1 96 ? 18.271 -14.042 -11.000 1.00 85.44 96 LYS A CA 1
ATOM 750 C C . LYS A 1 96 ? 17.184 -13.196 -11.674 1.00 85.44 96 LYS A C 1
ATOM 752 O O . LYS A 1 96 ? 17.473 -12.523 -12.651 1.00 85.44 96 LYS A O 1
ATOM 757 N N . ASN A 1 97 ? 15.969 -13.232 -11.130 1.00 85.44 97 ASN A N 1
ATOM 758 C CA . ASN A 1 97 ? 14.800 -12.536 -11.659 1.00 85.44 97 ASN A CA 1
ATOM 759 C C . ASN A 1 97 ? 14.510 -11.223 -10.920 1.00 85.44 97 ASN A C 1
ATOM 761 O O . ASN A 1 97 ? 13.397 -10.721 -11.028 1.00 85.44 97 ASN A O 1
ATOM 765 N N . ARG A 1 98 ? 15.455 -10.692 -10.130 1.00 93.38 98 ARG A N 1
ATOM 766 C CA . ARG A 1 98 ? 15.247 -9.414 -9.440 1.00 93.38 98 ARG A CA 1
ATOM 767 C C . ARG A 1 98 ? 14.884 -8.310 -10.439 1.00 93.38 98 ARG A C 1
ATOM 769 O O . ARG A 1 98 ? 15.420 -8.265 -11.547 1.00 93.38 98 ARG A O 1
ATOM 776 N N . HIS A 1 99 ? 14.011 -7.412 -10.011 1.00 95.00 99 HIS A N 1
ATOM 777 C CA . HIS A 1 99 ? 13.678 -6.190 -10.728 1.00 95.00 99 HIS A CA 1
ATOM 778 C C . HIS A 1 99 ? 14.760 -5.129 -10.521 1.00 95.00 99 HIS A C 1
ATOM 780 O O . HIS A 1 99 ? 15.545 -5.183 -9.572 1.00 95.00 99 HIS A O 1
ATOM 786 N N . THR A 1 100 ? 14.816 -4.146 -11.409 1.00 93.19 100 THR A N 1
ATOM 787 C CA . THR A 1 100 ? 15.614 -2.932 -11.222 1.00 93.19 100 THR A CA 1
ATOM 788 C C . THR A 1 100 ? 14.762 -1.762 -11.670 1.00 93.19 100 THR A C 1
ATOM 790 O O . THR A 1 100 ? 14.517 -1.615 -12.864 1.00 93.19 100 THR A O 1
ATOM 793 N N . VAL A 1 101 ? 14.305 -0.956 -10.708 1.00 92.75 101 VAL A N 1
ATOM 794 C CA . VAL A 1 101 ? 13.446 0.196 -10.998 1.00 92.75 101 VAL A CA 1
ATOM 795 C C . VAL A 1 101 ? 14.188 1.180 -11.885 1.00 92.75 101 VAL A C 1
ATOM 797 O O . VAL A 1 101 ? 15.299 1.613 -11.570 1.00 92.75 101 VAL A O 1
ATOM 800 N N . THR A 1 102 ? 13.555 1.552 -12.989 1.00 94.00 102 THR A N 1
ATOM 801 C CA . THR A 1 102 ? 14.070 2.583 -13.891 1.00 94.00 102 THR A CA 1
ATOM 802 C C . THR A 1 102 ? 13.424 3.944 -13.606 1.00 94.00 102 THR A C 1
ATOM 804 O O . THR A 1 102 ? 12.297 4.004 -13.105 1.00 94.00 102 THR A O 1
ATOM 807 N N . PRO A 1 103 ? 14.078 5.066 -13.963 1.00 94.62 103 PRO A N 1
ATOM 808 C CA . PRO A 1 103 ? 13.452 6.387 -13.876 1.00 94.62 103 PRO A CA 1
ATOM 809 C C . PRO A 1 103 ? 12.127 6.476 -14.650 1.00 94.62 103 PRO A C 1
ATOM 811 O O . PRO A 1 103 ? 11.162 7.037 -14.143 1.00 94.62 103 PRO A O 1
ATOM 814 N N . ALA A 1 104 ? 12.054 5.846 -15.828 1.00 95.81 104 ALA A N 1
ATOM 815 C CA . ALA A 1 104 ? 10.847 5.819 -16.652 1.00 95.81 104 ALA A CA 1
ATOM 816 C C . ALA A 1 104 ? 9.681 5.081 -15.972 1.00 95.81 104 ALA A C 1
ATOM 818 O O . ALA A 1 104 ? 8.541 5.525 -16.056 1.00 95.81 104 ALA A O 1
ATOM 819 N N . GLU A 1 105 ? 9.951 3.981 -15.261 1.00 95.12 105 GLU A N 1
ATOM 820 C CA . GLU A 1 105 ? 8.927 3.288 -14.466 1.00 95.12 105 GLU A CA 1
ATOM 821 C C . GLU A 1 105 ? 8.419 4.157 -13.316 1.00 95.12 105 GLU A C 1
ATOM 823 O O . GLU A 1 105 ? 7.224 4.156 -13.028 1.00 95.12 105 GLU A O 1
ATOM 828 N N . ARG A 1 106 ? 9.307 4.929 -12.677 1.00 94.69 106 ARG A N 1
ATOM 829 C CA . ARG A 1 106 ? 8.917 5.856 -11.610 1.00 94.69 106 ARG A CA 1
ATOM 830 C C . ARG A 1 106 ? 8.024 6.979 -12.140 1.00 94.69 106 ARG A C 1
ATOM 832 O O . ARG A 1 106 ? 7.002 7.276 -11.529 1.00 94.69 106 ARG A O 1
ATOM 839 N N . GLU A 1 107 ? 8.378 7.574 -13.276 1.00 96.56 107 GLU A N 1
ATOM 840 C CA . GLU A 1 107 ? 7.555 8.591 -13.943 1.00 96.56 107 GLU A CA 1
ATOM 841 C C . GLU A 1 107 ? 6.196 8.019 -14.370 1.00 96.56 107 GLU A C 1
ATOM 843 O O . GLU A 1 107 ? 5.157 8.621 -14.097 1.00 96.56 107 GLU A O 1
ATOM 848 N N . ALA A 1 108 ? 6.179 6.816 -14.953 1.00 97.50 108 ALA A N 1
ATOM 849 C CA . ALA A 1 108 ? 4.943 6.131 -15.321 1.00 97.50 108 ALA A CA 1
ATOM 850 C C . ALA A 1 108 ? 4.050 5.842 -14.101 1.00 97.50 108 ALA A C 1
ATOM 852 O O . ALA A 1 108 ? 2.842 6.051 -14.171 1.00 97.50 108 ALA A O 1
ATOM 853 N N . ALA A 1 109 ? 4.627 5.440 -12.965 1.00 97.81 109 ALA A N 1
ATOM 854 C CA . ALA A 1 109 ? 3.882 5.215 -11.728 1.00 97.81 109 ALA A CA 1
ATOM 855 C C . ALA A 1 109 ? 3.201 6.496 -11.206 1.00 97.81 109 ALA A C 1
ATOM 857 O O . ALA A 1 109 ? 2.065 6.440 -10.731 1.00 97.81 109 ALA A O 1
ATOM 858 N N . VAL A 1 110 ? 3.854 7.659 -11.335 1.00 97.25 110 VAL A N 1
ATOM 859 C CA . VAL A 1 110 ? 3.253 8.964 -10.997 1.00 97.25 110 VAL A CA 1
ATOM 860 C C . VAL A 1 110 ? 2.053 9.266 -11.901 1.00 97.25 110 VAL A C 1
ATOM 862 O O . VAL A 1 110 ? 1.014 9.731 -11.425 1.00 97.25 110 VAL A O 1
ATOM 865 N N . GLU A 1 111 ? 2.166 8.987 -13.200 1.00 98.00 111 GLU A N 1
ATOM 866 C CA . GLU A 1 111 ? 1.059 9.146 -14.150 1.00 98.00 111 GLU A CA 1
ATOM 867 C C . GLU A 1 111 ? -0.098 8.179 -13.856 1.00 98.00 111 GLU A C 1
ATOM 869 O O . GLU A 1 111 ? -1.261 8.586 -13.883 1.00 98.00 111 GLU A O 1
ATOM 874 N N . ASP A 1 112 ? 0.210 6.926 -13.517 1.00 98.06 112 ASP A N 1
ATOM 875 C CA . ASP A 1 112 ? -0.778 5.882 -13.239 1.00 98.06 112 ASP A CA 1
ATOM 876 C C . ASP A 1 112 ? -1.546 6.122 -11.925 1.00 98.06 112 ASP A C 1
ATOM 878 O O . ASP A 1 112 ? -2.746 5.837 -11.853 1.00 98.06 112 ASP A O 1
ATOM 882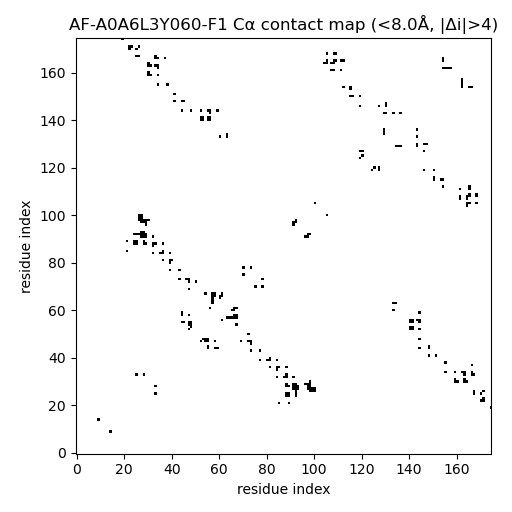 N N . 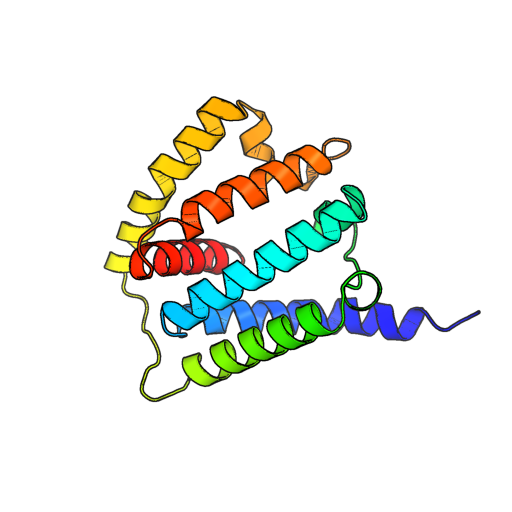VAL A 1 113 ? -0.908 6.693 -10.892 1.00 97.19 113 VAL A N 1
ATOM 883 C CA . VAL A 1 113 ? -1.571 6.982 -9.605 1.00 97.19 113 VAL A CA 1
ATOM 884 C C . VAL A 1 113 ? -2.400 8.271 -9.632 1.00 97.19 113 VAL A C 1
ATOM 886 O O . VAL A 1 113 ? -3.403 8.383 -8.923 1.00 97.19 113 VAL A O 1
ATOM 889 N N . ARG A 1 114 ? -2.048 9.248 -10.477 1.00 97.31 114 ARG A N 1
ATOM 890 C CA . ARG A 1 114 ? -2.752 10.539 -10.575 1.00 97.31 114 ARG A CA 1
ATOM 891 C C . ARG A 1 114 ? -4.277 10.417 -10.759 1.00 97.31 114 ARG A C 1
ATOM 893 O O . ARG A 1 114 ? -5.000 11.085 -10.014 1.00 97.31 114 ARG A O 1
ATOM 900 N N . PRO A 1 115 ? -4.819 9.608 -11.695 1.00 98.06 115 PRO A N 1
ATOM 901 C CA . PRO A 1 115 ? -6.268 9.467 -11.841 1.00 98.06 115 PRO A CA 1
ATOM 902 C C . PRO A 1 115 ? -6.928 8.809 -10.622 1.00 98.06 115 PRO A C 1
ATOM 904 O O . PRO A 1 115 ? -8.075 9.135 -10.318 1.00 98.06 115 PRO A O 1
ATOM 907 N N . ILE A 1 116 ? -6.220 7.928 -9.907 1.00 97.94 116 ILE A N 1
ATOM 908 C CA . ILE A 1 116 ? -6.710 7.316 -8.665 1.00 97.94 116 ILE A CA 1
ATOM 909 C C . ILE A 1 116 ? -6.847 8.391 -7.586 1.00 97.94 116 ILE A C 1
ATOM 911 O O . ILE A 1 116 ? -7.924 8.539 -7.010 1.00 97.94 116 ILE A O 1
ATOM 915 N N . MET A 1 117 ? -5.805 9.200 -7.377 1.00 96.81 117 MET A N 1
ATOM 916 C CA . MET A 1 117 ? -5.834 10.295 -6.400 1.00 96.81 117 MET A CA 1
ATOM 917 C C . MET A 1 117 ? -6.906 11.331 -6.724 1.00 96.81 117 MET A C 1
ATOM 919 O O . MET A 1 117 ? -7.582 11.808 -5.817 1.00 96.81 117 MET A O 1
ATOM 923 N N . LYS A 1 118 ? -7.123 11.633 -8.011 1.00 97.50 118 LYS A N 1
ATOM 924 C CA . LYS A 1 118 ? -8.213 12.515 -8.436 1.00 97.50 118 LYS A CA 1
ATOM 925 C C . LYS A 1 118 ? -9.583 11.955 -8.043 1.00 97.50 118 LYS A C 1
ATOM 927 O O . LYS A 1 118 ? -10.365 12.672 -7.436 1.00 97.50 118 LYS A O 1
ATOM 932 N N . GLN A 1 119 ? -9.859 10.681 -8.330 1.00 97.56 119 GLN A N 1
ATOM 933 C CA . GLN A 1 119 ? -11.135 10.055 -7.951 1.00 97.56 119 GLN A CA 1
ATOM 934 C C . GLN A 1 119 ? -11.357 10.053 -6.436 1.00 97.56 119 GLN A C 1
ATOM 936 O O . GLN A 1 119 ? -12.480 10.244 -5.976 1.00 97.56 119 GLN A O 1
ATOM 941 N N . LEU A 1 120 ? -10.296 9.826 -5.659 1.00 97.50 120 LEU A N 1
ATOM 942 C CA . LEU A 1 120 ? -10.381 9.878 -4.204 1.00 97.50 120 LEU A CA 1
ATOM 943 C C . LEU A 1 120 ? -10.629 11.311 -3.716 1.00 97.50 120 LEU A C 1
ATOM 945 O O . LEU A 1 120 ? -11.478 11.505 -2.855 1.00 97.50 120 LEU A O 1
ATOM 949 N N . ALA A 1 121 ? -9.965 12.316 -4.289 1.00 97.06 121 ALA A N 1
ATOM 950 C CA . ALA A 1 121 ? -10.213 13.720 -3.964 1.00 97.06 121 ALA A CA 1
ATOM 951 C C . ALA A 1 121 ? -11.650 14.149 -4.314 1.00 97.06 121 ALA A C 1
ATOM 953 O O . ALA A 1 121 ? -12.305 14.796 -3.501 1.00 97.06 121 ALA A O 1
ATOM 954 N N . ASP A 1 122 ? -12.173 13.724 -5.468 1.00 97.81 122 ASP A N 1
ATOM 955 C CA . ASP A 1 122 ? -13.559 13.988 -5.878 1.00 97.81 122 ASP A CA 1
ATOM 956 C C . ASP A 1 122 ? -14.575 13.364 -4.897 1.00 97.81 122 ASP A C 1
ATOM 958 O O . ASP A 1 122 ? -15.658 13.910 -4.691 1.00 97.81 122 ASP A O 1
ATOM 962 N N . LYS A 1 123 ? -14.230 12.228 -4.270 1.00 97.81 123 LYS A N 1
ATOM 963 C CA . LYS A 1 123 ? -15.093 11.511 -3.318 1.00 97.81 123 LYS A CA 1
ATOM 964 C C . LYS A 1 123 ? -14.987 12.027 -1.881 1.00 97.81 123 LYS A C 1
ATOM 966 O O . LYS A 1 123 ? -16.006 12.167 -1.210 1.00 97.81 123 LYS A O 1
ATOM 971 N N . TYR A 1 124 ? -13.768 12.235 -1.396 1.00 97.12 124 TYR A N 1
ATOM 972 C CA . TYR A 1 124 ? -13.473 12.522 0.010 1.00 97.12 124 TYR A CA 1
ATOM 973 C C . TYR A 1 124 ? -13.264 14.016 0.290 1.00 97.12 124 TYR A C 1
ATOM 975 O O . TYR A 1 124 ? -13.224 14.421 1.449 1.00 97.12 124 TYR A O 1
ATOM 983 N N . GLY A 1 125 ? -13.158 14.857 -0.743 1.00 96.69 125 GLY A N 1
ATOM 984 C CA . GLY A 1 125 ? -12.946 16.292 -0.579 1.00 96.69 125 GLY A CA 1
ATOM 985 C C . GLY A 1 125 ? -11.676 16.582 0.221 1.00 96.69 125 GLY A C 1
ATOM 986 O O . GLY A 1 125 ? -10.623 16.005 -0.042 1.00 96.69 125 GLY A O 1
ATOM 987 N N . GLU A 1 126 ? -11.774 17.459 1.220 1.00 95.44 126 GLU A N 1
ATOM 988 C CA . GLU A 1 126 ? -10.638 17.840 2.071 1.00 95.44 126 GLU A CA 1
ATOM 989 C C . GLU A 1 126 ? -10.087 16.677 2.911 1.00 95.44 126 GLU A C 1
ATOM 991 O O . GLU A 1 126 ? -8.897 16.670 3.232 1.00 95.44 126 GLU A O 1
ATOM 996 N N . ASP A 1 127 ? -10.905 15.660 3.213 1.00 96.31 127 ASP A N 1
ATOM 997 C CA . ASP A 1 127 ? -10.476 14.510 4.017 1.00 96.31 127 ASP A CA 1
ATOM 998 C C . ASP A 1 127 ? -9.394 13.672 3.323 1.00 96.31 127 ASP A C 1
ATOM 1000 O O . ASP A 1 127 ? -8.666 12.942 3.996 1.00 96.31 127 ASP A O 1
ATOM 1004 N N . ILE A 1 128 ? -9.194 13.834 2.007 1.00 95.56 128 ILE A N 1
ATOM 1005 C CA . ILE A 1 128 ? -8.099 13.178 1.278 1.00 95.56 128 ILE A CA 1
ATOM 1006 C C . ILE A 1 128 ? -6.718 13.513 1.860 1.00 95.56 128 ILE A C 1
ATOM 1008 O O . ILE A 1 128 ? -5.794 12.702 1.785 1.00 95.56 128 ILE A O 1
ATOM 1012 N N . GLN A 1 129 ? -6.579 14.686 2.488 1.00 94.06 129 GLN A N 1
ATOM 1013 C CA . GLN A 1 129 ? -5.337 15.115 3.132 1.00 94.06 129 GLN A CA 1
ATOM 1014 C C . GLN A 1 129 ? -4.943 14.202 4.302 1.00 94.06 129 GLN A C 1
ATOM 1016 O O . GLN A 1 129 ? -3.763 14.120 4.637 1.00 94.06 129 GLN A O 1
ATOM 1021 N N . LEU A 1 130 ? -5.891 13.464 4.894 1.00 94.00 130 LEU A N 1
ATOM 1022 C CA . LEU A 1 130 ? -5.619 12.525 5.986 1.00 94.00 130 LEU A CA 1
ATOM 1023 C C . LEU A 1 130 ? -4.769 11.325 5.547 1.00 94.00 130 LEU A C 1
ATOM 1025 O O . LEU A 1 130 ? -4.162 10.686 6.401 1.00 94.00 130 LEU A O 1
ATOM 1029 N N . LEU A 1 131 ? -4.686 11.027 4.243 1.00 90.94 131 LEU A N 1
ATOM 1030 C CA . LEU A 1 131 ? -3.760 10.010 3.731 1.00 90.94 131 LEU A CA 1
ATOM 1031 C C . LEU A 1 131 ? -2.293 10.410 3.942 1.00 90.94 131 LEU A C 1
ATOM 1033 O O . LEU A 1 131 ? -1.456 9.542 4.175 1.00 90.94 131 LEU A O 1
ATOM 1037 N N . GLN A 1 132 ? -1.999 11.711 3.864 1.00 89.31 132 GLN A N 1
ATOM 1038 C CA . GLN A 1 132 ? -0.658 12.276 4.046 1.00 89.31 132 GLN A CA 1
ATOM 1039 C C . GLN A 1 132 ? -0.426 12.790 5.471 1.00 89.31 132 GLN A C 1
ATOM 1041 O O . GLN A 1 132 ? 0.714 12.853 5.919 1.00 89.31 132 GLN A O 1
ATOM 1046 N N . MET A 1 133 ? -1.500 13.161 6.173 1.00 92.75 133 MET A N 1
ATOM 1047 C CA . MET A 1 133 ? -1.472 13.747 7.515 1.00 92.75 133 MET A CA 1
ATOM 1048 C C . MET A 1 133 ? -2.302 12.908 8.502 1.00 92.75 133 MET A C 1
ATOM 1050 O O . MET A 1 133 ? -3.330 13.380 9.008 1.00 92.75 133 MET A O 1
ATOM 1054 N N . PRO A 1 134 ? -1.920 11.643 8.764 1.00 92.62 134 PRO A N 1
ATOM 1055 C CA . PRO A 1 134 ? -2.693 10.761 9.634 1.00 92.62 134 PRO A CA 1
ATOM 1056 C C . PRO A 1 134 ? -2.779 11.272 11.082 1.00 92.62 134 PRO A C 1
ATOM 1058 O O . PRO A 1 134 ? -3.734 10.959 11.786 1.00 92.62 134 PRO A O 1
ATOM 1061 N N . GLU A 1 135 ? -1.863 12.126 11.539 1.00 93.94 135 GLU A N 1
ATOM 1062 C CA . GLU A 1 135 ? -1.935 12.784 12.850 1.00 93.94 135 GLU A CA 1
ATOM 1063 C C . GLU A 1 135 ? -3.165 13.694 13.015 1.00 93.94 135 GLU A C 1
ATOM 1065 O O . GLU A 1 135 ? -3.595 13.960 14.138 1.00 93.94 135 GLU A O 1
ATOM 1070 N N . LYS A 1 136 ? -3.776 14.132 11.906 1.00 94.50 136 LYS A N 1
ATOM 1071 C CA . LYS A 1 136 ? -5.024 14.910 11.898 1.00 94.50 136 LYS A CA 1
ATOM 1072 C C . LYS A 1 136 ? -6.286 14.044 11.871 1.00 94.50 136 LYS A C 1
ATOM 1074 O O . LYS A 1 136 ? -7.390 14.583 11.893 1.00 94.50 136 LYS A O 1
ATOM 1079 N N . ALA A 1 137 ? -6.152 12.718 11.838 1.00 93.19 137 ALA A N 1
ATOM 1080 C CA . ALA A 1 137 ? -7.273 11.789 11.706 1.00 93.19 137 ALA A CA 1
ATOM 1081 C C . ALA A 1 137 ? -7.907 11.367 13.046 1.00 93.19 137 ALA A C 1
ATOM 1083 O O . ALA A 1 137 ? -8.664 10.397 13.089 1.00 93.19 137 ALA A O 1
ATOM 1084 N N . ALA A 1 138 ? -7.624 12.069 14.147 1.00 89.81 138 ALA A N 1
ATOM 1085 C CA . ALA A 1 138 ? -8.241 11.781 15.441 1.00 89.81 138 ALA A CA 1
ATOM 1086 C C . ALA A 1 138 ? -9.780 11.857 15.348 1.00 89.81 138 ALA A C 1
ATOM 1088 O O . ALA A 1 138 ? -10.335 12.884 14.955 1.00 89.81 138 ALA A O 1
ATOM 1089 N N . GLY A 1 139 ? -10.473 10.766 15.699 1.00 92.75 139 GLY A N 1
ATOM 1090 C CA . GLY A 1 139 ? -11.931 10.646 15.561 1.00 92.75 139 GLY A CA 1
ATOM 1091 C C . GLY A 1 139 ? -12.417 10.337 14.137 1.00 92.75 139 GLY A C 1
ATOM 1092 O O . GLY A 1 139 ? -13.625 10.299 13.901 1.00 92.75 139 GLY A O 1
ATOM 1093 N N . LYS A 1 140 ? -11.499 10.126 13.187 1.00 96.25 140 LYS A N 1
ATOM 1094 C CA . LYS A 1 140 ? -11.754 9.766 11.783 1.00 96.25 140 LYS A CA 1
ATOM 1095 C C . LYS A 1 140 ? -11.070 8.447 11.397 1.00 96.25 140 LYS A C 1
ATOM 1097 O O . LYS A 1 140 ? -10.855 8.187 10.217 1.00 96.25 140 LYS A O 1
ATOM 1102 N N . GLU A 1 141 ? -10.770 7.584 12.368 1.00 95.69 141 GLU A N 1
ATOM 1103 C CA . GLU A 1 141 ? -10.030 6.329 12.177 1.00 95.69 141 GLU A CA 1
ATOM 1104 C C . GLU A 1 141 ? -10.654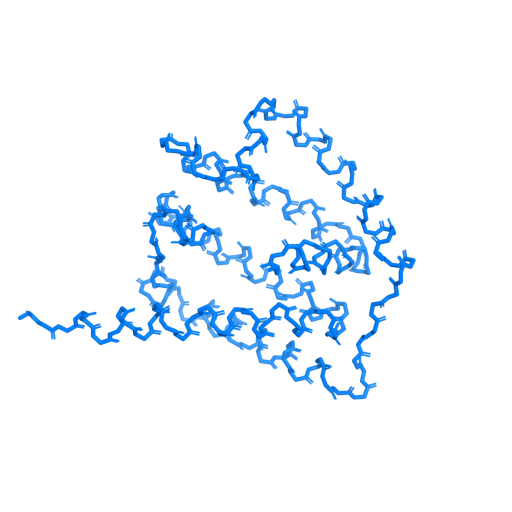 5.443 11.090 1.00 95.69 141 GLU A C 1
ATOM 1106 O O . GLU A 1 141 ? -9.962 4.984 10.178 1.00 95.69 141 GLU A O 1
ATOM 1111 N N . LYS A 1 142 ? -11.983 5.276 11.138 1.00 96.69 142 LYS A N 1
ATOM 1112 C CA . LYS A 1 142 ? -12.732 4.534 10.120 1.00 96.69 142 LYS A CA 1
ATOM 1113 C C . LYS A 1 142 ? -12.545 5.126 8.724 1.00 96.69 142 LYS A C 1
ATOM 1115 O O . LYS A 1 142 ? -12.289 4.392 7.775 1.00 96.69 142 LYS A O 1
ATOM 1120 N N . LEU A 1 143 ? -12.673 6.447 8.609 1.00 97.50 143 LEU A N 1
ATOM 1121 C CA . LEU A 1 143 ? -12.567 7.151 7.334 1.00 97.50 143 LEU A CA 1
ATOM 1122 C C . LEU A 1 143 ? -11.174 6.971 6.726 1.00 97.50 143 LEU A C 1
ATOM 1124 O O . LEU A 1 143 ? -11.063 6.668 5.542 1.00 97.50 143 LEU A O 1
ATOM 1128 N N . SER A 1 144 ? -10.119 7.087 7.536 1.00 96.19 144 SER A N 1
ATOM 1129 C CA . SER A 1 144 ? -8.743 6.828 7.104 1.00 96.19 144 SER A CA 1
ATOM 1130 C C . SER A 1 144 ? -8.554 5.397 6.600 1.00 96.19 144 SER A C 1
ATOM 1132 O O . SER A 1 144 ? -7.973 5.201 5.534 1.00 96.19 144 SER A O 1
ATOM 1134 N N . CYS A 1 145 ? -9.081 4.400 7.314 1.00 97.00 145 CYS A N 1
ATOM 1135 C CA . CYS A 1 145 ? -9.033 3.007 6.871 1.00 97.00 145 CYS A CA 1
ATOM 1136 C C . CYS A 1 145 ? -9.777 2.772 5.554 1.00 97.00 145 CYS A C 1
ATOM 1138 O O . CYS A 1 145 ? -9.228 2.141 4.649 1.00 97.00 145 CYS A O 1
ATOM 1140 N N . ASP A 1 146 ? -10.991 3.311 5.428 1.00 97.88 146 ASP A N 1
ATOM 1141 C CA . ASP A 1 146 ? -11.807 3.187 4.219 1.00 97.88 146 ASP A CA 1
ATOM 1142 C C . ASP A 1 146 ? -11.097 3.839 3.014 1.00 97.88 146 ASP A C 1
ATOM 1144 O O . ASP A 1 146 ? -11.040 3.243 1.937 1.00 97.88 146 ASP A O 1
ATOM 1148 N N . MET A 1 147 ? -10.484 5.017 3.200 1.00 97.44 147 MET A N 1
ATOM 1149 C CA . MET A 1 147 ? -9.714 5.702 2.152 1.00 97.44 147 MET A CA 1
ATOM 1150 C C . MET A 1 147 ? -8.488 4.905 1.703 1.00 97.44 147 MET A C 1
ATOM 1152 O O . MET A 1 147 ? -8.265 4.759 0.501 1.00 97.44 147 MET A O 1
ATOM 1156 N N . VAL A 1 148 ? -7.694 4.377 2.642 1.00 97.12 148 VAL A N 1
ATOM 1157 C CA . VAL A 1 148 ? -6.496 3.587 2.312 1.00 97.12 148 VAL A CA 1
ATOM 1158 C C . VAL A 1 148 ? -6.878 2.307 1.573 1.00 97.12 148 VAL A C 1
ATOM 1160 O O . VAL A 1 148 ? -6.260 1.986 0.557 1.00 97.12 148 VAL A O 1
ATOM 1163 N N . GLN A 1 149 ? -7.915 1.599 2.029 1.00 97.88 149 GLN A N 1
ATOM 1164 C CA . GLN A 1 149 ? -8.392 0.403 1.337 1.00 97.88 149 GLN A CA 1
ATOM 1165 C C . GLN A 1 149 ? -8.908 0.713 -0.067 1.00 97.88 149 GLN A C 1
ATOM 1167 O O . GLN A 1 149 ? -8.580 -0.010 -1.004 1.00 97.88 149 GLN A O 1
ATOM 1172 N N . GLU A 1 150 ? -9.681 1.785 -0.246 1.00 98.12 150 GLU A N 1
ATOM 1173 C CA . GLU A 1 150 ? -10.182 2.154 -1.569 1.00 98.12 150 GLU A CA 1
ATOM 1174 C C . GLU A 1 150 ? -9.057 2.572 -2.521 1.00 98.12 150 GLU A C 1
ATOM 1176 O O . GLU A 1 150 ? -9.062 2.179 -3.690 1.00 98.12 150 GLU A O 1
ATOM 1181 N N . MET A 1 151 ? -8.072 3.327 -2.025 1.00 98.12 151 MET A N 1
ATOM 1182 C CA . MET A 1 151 ? -6.885 3.693 -2.794 1.00 98.12 151 MET A CA 1
ATOM 1183 C C . MET A 1 151 ? -6.159 2.446 -3.295 1.00 98.12 151 MET A C 1
ATOM 1185 O O . MET A 1 151 ? -5.953 2.294 -4.500 1.00 98.12 151 MET A O 1
ATOM 1189 N N . TRP A 1 152 ? -5.815 1.525 -2.393 1.00 98.12 152 TRP A N 1
ATOM 1190 C CA . TRP A 1 152 ? -5.085 0.321 -2.774 1.00 98.12 152 TRP A CA 1
ATOM 1191 C C . TRP A 1 152 ? -5.921 -0.643 -3.609 1.00 98.12 152 TRP A C 1
ATOM 1193 O O . TRP A 1 152 ? -5.372 -1.258 -4.516 1.00 98.12 152 TRP A O 1
ATOM 1203 N N . ALA A 1 153 ? -7.237 -0.731 -3.403 1.00 98.44 153 ALA A N 1
ATOM 1204 C CA . ALA A 1 153 ? -8.115 -1.512 -4.272 1.00 98.44 153 ALA A CA 1
ATOM 1205 C C . ALA A 1 153 ? -8.088 -0.995 -5.721 1.00 98.44 153 ALA A C 1
ATOM 1207 O O . ALA A 1 153 ? -8.038 -1.788 -6.659 1.00 98.44 153 ALA A O 1
ATOM 1208 N N . LYS A 1 154 ? -8.064 0.331 -5.918 1.00 98.56 154 LYS A N 1
ATOM 1209 C CA . LYS A 1 154 ? -7.921 0.939 -7.251 1.00 98.56 154 LYS A CA 1
ATOM 1210 C C . LYS A 1 154 ? -6.538 0.682 -7.852 1.00 98.56 154 LYS A C 1
ATOM 1212 O O . LYS A 1 154 ? -6.456 0.392 -9.041 1.00 98.56 154 LYS A O 1
ATOM 1217 N N . VAL A 1 155 ? -5.472 0.749 -7.050 1.00 98.50 155 VAL A N 1
ATOM 1218 C CA . VAL A 1 155 ? -4.104 0.438 -7.505 1.00 98.50 155 VAL A CA 1
ATOM 1219 C C . VAL A 1 155 ? -3.978 -1.031 -7.908 1.00 98.50 155 VAL A C 1
ATOM 1221 O O . VAL A 1 155 ? -3.462 -1.325 -8.980 1.00 98.50 155 VAL A O 1
ATOM 1224 N N . LEU A 1 156 ? -4.491 -1.954 -7.093 1.00 98.44 156 LEU A N 1
ATOM 1225 C CA . LEU A 1 156 ? -4.451 -3.397 -7.353 1.00 98.44 156 LEU A CA 1
ATOM 1226 C C . LEU A 1 156 ? -5.342 -3.825 -8.531 1.00 98.44 156 LEU A C 1
ATOM 1228 O O . LEU A 1 156 ? -5.171 -4.922 -9.053 1.00 98.44 156 LEU A O 1
ATOM 1232 N N . ALA A 1 157 ? -6.268 -2.968 -8.972 1.00 98.38 157 ALA A N 1
ATOM 1233 C CA . ALA A 1 157 ? -7.061 -3.179 -10.182 1.00 98.38 157 ALA A CA 1
ATOM 1234 C C . ALA A 1 157 ? -6.338 -2.748 -11.476 1.00 98.38 157 ALA A C 1
ATOM 1236 O O . ALA A 1 157 ? -6.839 -3.013 -12.572 1.00 98.38 157 ALA A O 1
ATOM 1237 N N . LEU A 1 158 ? -5.187 -2.074 -11.380 1.00 98.50 158 LEU A N 1
ATOM 1238 C CA . LEU A 1 158 ? -4.349 -1.764 -12.538 1.00 98.50 158 LEU A CA 1
ATOM 1239 C C . LEU A 1 158 ? -3.697 -3.046 -13.097 1.00 98.50 158 LEU A C 1
ATOM 1241 O O . LEU A 1 158 ? -3.550 -4.033 -12.377 1.00 98.50 158 LEU A O 1
ATOM 1245 N N . PRO A 1 159 ? -3.236 -3.039 -14.365 1.00 98.50 159 PRO A N 1
ATOM 1246 C CA . PRO A 1 159 ? -2.338 -4.078 -14.866 1.00 98.50 159 PRO A CA 1
ATOM 1247 C C . PRO A 1 159 ? -1.147 -4.295 -13.923 1.00 98.50 159 PRO A C 1
ATOM 1249 O O . PRO A 1 159 ? -0.611 -3.321 -13.396 1.00 98.50 159 PRO A O 1
ATOM 1252 N N . GLU A 1 160 ? -0.709 -5.547 -13.753 1.00 98.25 160 GLU A N 1
ATOM 1253 C CA . GLU A 1 160 ? 0.286 -5.951 -12.740 1.00 98.25 160 GLU A CA 1
ATOM 1254 C C . GLU A 1 160 ? 1.522 -5.038 -12.707 1.00 98.25 160 GLU A C 1
ATOM 1256 O O . GLU A 1 160 ? 1.881 -4.526 -11.649 1.00 98.25 160 GLU A O 1
ATOM 1261 N N . GLN A 1 161 ? 2.110 -4.755 -13.873 1.00 97.44 161 GLN A N 1
ATOM 1262 C CA . GLN A 1 161 ? 3.279 -3.880 -14.000 1.00 97.44 161 GLN A CA 1
ATOM 1263 C C . GLN A 1 161 ? 3.023 -2.465 -13.457 1.00 97.44 161 GLN A C 1
ATOM 1265 O O . GLN A 1 161 ? 3.860 -1.887 -12.764 1.00 97.44 161 GLN A O 1
ATOM 1270 N N . LYS A 1 162 ? 1.842 -1.909 -13.741 1.00 98.44 162 LYS A N 1
ATOM 1271 C CA . LYS A 1 162 ? 1.443 -0.572 -13.288 1.00 98.44 162 LYS A CA 1
ATOM 1272 C C . LYS A 1 162 ? 1.180 -0.553 -11.787 1.00 98.44 162 LYS A C 1
ATOM 1274 O O . LYS A 1 162 ? 1.679 0.324 -11.087 1.00 98.44 162 LYS A O 1
ATOM 1279 N N . ALA A 1 163 ? 0.451 -1.550 -11.282 1.00 98.50 163 ALA A N 1
ATOM 1280 C CA . ALA A 1 163 ? 0.207 -1.709 -9.852 1.00 98.50 163 ALA A CA 1
ATOM 1281 C C . ALA A 1 163 ? 1.532 -1.818 -9.081 1.00 98.50 163 ALA A C 1
ATOM 1283 O O . ALA A 1 163 ? 1.743 -1.098 -8.106 1.00 98.50 163 ALA A O 1
ATOM 1284 N N . ALA A 1 164 ? 2.457 -2.656 -9.557 1.00 98.12 164 ALA A N 1
ATOM 1285 C CA . ALA A 1 164 ? 3.777 -2.818 -8.963 1.00 98.12 164 ALA A CA 1
ATOM 1286 C C . ALA A 1 164 ? 4.592 -1.515 -8.989 1.00 98.12 164 ALA A C 1
ATOM 1288 O O . ALA A 1 164 ? 5.214 -1.166 -7.985 1.00 98.12 164 ALA A O 1
ATOM 1289 N N . GLY A 1 165 ? 4.556 -0.767 -10.098 1.00 97.75 165 GLY A N 1
ATOM 1290 C CA . GLY A 1 165 ? 5.176 0.556 -10.205 1.00 97.75 165 GLY A CA 1
ATOM 1291 C C . GLY A 1 165 ? 4.662 1.535 -9.145 1.00 97.75 165 GLY A C 1
ATOM 1292 O O . GLY A 1 165 ? 5.460 2.138 -8.428 1.00 97.75 165 GLY A O 1
ATOM 1293 N N . VAL A 1 166 ? 3.339 1.635 -8.981 1.00 98.00 166 VAL A N 1
ATOM 1294 C CA . VAL A 1 166 ? 2.714 2.506 -7.969 1.00 98.00 166 VAL A CA 1
ATOM 1295 C C . VAL A 1 166 ? 3.044 2.055 -6.543 1.00 98.00 166 VAL A C 1
ATOM 1297 O O . VAL A 1 166 ? 3.357 2.893 -5.699 1.00 98.00 166 VAL A O 1
ATOM 1300 N N . ILE A 1 167 ? 3.036 0.747 -6.263 1.00 97.12 167 ILE A N 1
ATOM 1301 C CA . ILE A 1 167 ? 3.417 0.218 -4.944 1.00 97.12 167 ILE A CA 1
ATOM 1302 C C . ILE A 1 167 ? 4.868 0.591 -4.617 1.00 97.12 167 ILE A C 1
ATOM 1304 O O . ILE A 1 167 ? 5.137 1.084 -3.523 1.00 97.12 167 ILE A O 1
ATOM 1308 N N . ARG A 1 168 ? 5.802 0.406 -5.562 1.00 96.31 168 ARG A N 1
ATOM 1309 C CA . ARG A 1 168 ? 7.213 0.784 -5.375 1.00 96.31 168 ARG A CA 1
ATOM 1310 C C . ARG A 1 168 ? 7.387 2.283 -5.179 1.00 96.31 168 ARG A C 1
ATOM 1312 O O . ARG A 1 168 ? 8.174 2.672 -4.321 1.00 96.31 168 ARG A O 1
ATOM 1319 N N . LEU A 1 169 ? 6.656 3.108 -5.929 1.00 95.25 169 LEU A N 1
ATOM 1320 C CA . LEU A 1 169 ? 6.664 4.556 -5.738 1.00 95.25 169 LEU A CA 1
ATOM 1321 C C . LEU A 1 169 ? 6.251 4.906 -4.302 1.00 95.25 169 LEU A C 1
ATOM 1323 O O . LEU A 1 169 ? 7.025 5.538 -3.590 1.00 95.25 169 LEU A O 1
ATOM 1327 N N . ALA A 1 170 ? 5.097 4.410 -3.850 1.00 92.06 170 ALA A N 1
ATOM 1328 C CA . ALA A 1 170 ? 4.557 4.719 -2.529 1.00 92.06 170 ALA A CA 1
ATOM 1329 C C . ALA A 1 170 ? 5.497 4.312 -1.385 1.00 92.06 170 ALA A C 1
ATOM 1331 O O . ALA A 1 170 ? 5.649 5.052 -0.420 1.00 92.06 170 ALA A O 1
ATOM 1332 N N . VAL A 1 171 ? 6.149 3.148 -1.486 1.00 87.06 171 VAL A N 1
ATOM 1333 C CA . VAL A 1 171 ? 7.055 2.680 -0.426 1.00 87.06 171 VAL A CA 1
ATOM 1334 C C . VAL A 1 171 ? 8.447 3.314 -0.478 1.00 87.06 171 VAL A C 1
ATOM 1336 O O . VAL A 1 171 ? 9.163 3.262 0.516 1.00 87.06 171 VAL A O 1
ATOM 1339 N N . SER A 1 172 ? 8.834 3.911 -1.612 1.00 84.00 172 SER A N 1
ATOM 1340 C CA . SER A 1 172 ? 10.099 4.653 -1.740 1.00 84.00 172 SER A CA 1
ATOM 1341 C C . SER A 1 172 ? 10.058 6.026 -1.069 1.00 84.00 172 SER A C 1
ATOM 1343 O O . SER A 1 172 ? 11.099 6.576 -0.740 1.00 84.00 172 SER A O 1
ATOM 1345 N N . GLU A 1 173 ? 8.861 6.574 -0.855 1.00 69.00 173 GLU A N 1
ATOM 1346 C CA . GLU A 1 173 ? 8.648 7.876 -0.210 1.00 69.00 173 GLU A CA 1
ATOM 1347 C C . GLU A 1 173 ? 8.507 7.765 1.320 1.00 69.00 173 GLU A C 1
ATOM 1349 O O . GLU A 1 173 ? 8.276 8.766 1.992 1.00 69.00 173 GLU A O 1
ATOM 1354 N N . LEU A 1 174 ? 8.638 6.550 1.870 1.00 58.38 174 LEU A N 1
ATOM 1355 C CA . LEU A 1 174 ? 8.618 6.268 3.311 1.00 58.38 174 LEU A CA 1
ATOM 1356 C C . LEU A 1 174 ? 10.029 6.219 3.942 1.00 58.38 174 LEU A C 1
ATOM 1358 O O . LEU A 1 174 ? 10.145 5.858 5.115 1.00 58.38 174 LEU A O 1
ATOM 1362 N N . GLU A 1 175 ? 11.078 6.531 3.171 1.00 42.88 175 GLU A N 1
ATOM 1363 C CA . GLU A 1 175 ? 12.456 6.760 3.653 1.00 42.88 175 GLU A CA 1
ATOM 1364 C C . GLU A 1 175 ? 12.646 8.196 4.163 1.00 42.88 175 GLU A C 1
ATOM 1366 O O . GLU A 1 175 ? 13.303 8.347 5.220 1.00 42.88 175 GLU A O 1
#

Secondary structure (DSSP, 8-state):
---SHHHHHHHHHHHHHHHHHHHHHHTTS-HHHHHHHHHHHHHHHHHHHHH-HHHHHHHH-HHHH----GGGTS-HHHHHHHHHHHHHHHHHTTSTT-----HHHHHHHHHHHHHHHHHHHHHHGGGGGGGT-GGG-TT-HHHHHHHHHHHHHHHHTS-HHHHHHHHHHHHHTT-

Mean predicted aligned error: 4.96 Å

Foldseek 3Di:
DPPPVVVLVCCVPPVVVLLLLLLVLLQWADLVLLLLLLVLVLVLLVQQVVVPLVQSLCCVCCVQPHHDDSVVRDDPVSVVSNVVSSVNSSVRSPDPNIDHDDPVLLVLLVVLLVVLLVVLCVVCPPCSCCCVVVNVCVVVSNVNSVSVSSSLVSLSPDDSSNSSSNSSNVSVVVD

Nearest PDB structures (f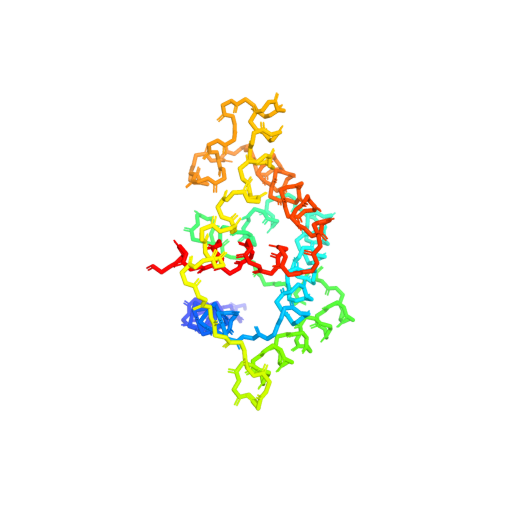oldseek):
  4z9i-assembly1_B  TM=2.979E-01  e=2.087E+00  Escherichia coli K-12
  2lig-assembly1_A  TM=2.901E-01  e=4.273E+00  Salmonella enterica subsp. enterica serovar Typhimurium
  7oc6-assembly1_A-2  TM=2.356E-01  e=4.701E+00  Sarocladium sp. 'schorii'

pLDDT: mean 90.79, std 11.31, range [41.25, 98.56]

=== Feature glossary ===
Annotated list of the representations used here:

Nearest PDB structures. The Foldseek neighbor list gives the closest experimentally determined structures in the PDB, ranked by structural alignment. TM-score near 1 means near-identical fold; near 0.3 means only rough topology match. This is how one finds what a novel AlphaFold prediction most resembles in the solved-structure universe.

Foldseek 3Di. Foldseek's 3Di representation compresses backbone geometry into a per-residue letter drawn from a learned twenty-state alphabet. It captures the tertiary interaction pattern around each residue — which residues are packed against it in space, regardless of where they are in sequence.

Radius of gyration, Cα contacts, bounding box. Radius of gyration (Rg) is the root-mean-square distance of Cα atoms from their centroid — a single number for overall size and compactness. A globular domain of N residues has Rg ≈ 2.2·N^0.38 Å; an extended or disordered chain has a much larger Rg. The Cα contact count is the number of residue pairs whose Cα atoms are within 8 Å and are more than four positions apart in sequence — a standard proxy for tertiary packing density. The bounding box is the smallest axis-aligned box enclosing all Cα atoms.

InterPro / GO / CATH / organism. The annotation block draws on four external resources. InterPro: which protein families and domains the sequence belongs to. GO: standardized terms for what the protein does, what process it participates in, and where in the cell it acts. CATH: which structural fold it has in the CATH hierarchy. Organism: the species of origin.

mmCIF coordinates. The mmCIF block holds the 3D Cartesian coordinates of each backbone atom (N, Cα, C, O) in ångströms. mmCIF is the PDB's canonical archive format — a tagged-loop text representation of the atomic model.

pLDDT. pLDDT is the predicted lDDT-Cα score: AlphaFold's confidence that the local environment of each residue (all inter-atomic distances within 15 Å) is correctly placed. It is a per-residue number between 0 and 100, with higher meaning more reliable.

Backbone torsions (φ/ψ). φ (phi) and ψ (psi) are the two rotatable backbone dihedrals per residue: φ is the C(i-1)–N–Cα–C torsion, ψ is the N–Cα–C–N(i+1) torsion, both in degrees on (−180°, 180°]. α-helical residues cluster near (−60°, −45°); β-strand residues near (−120°, +130°). A Ramachandran plot is simply a scatter of (φ, ψ) for every residue.

B-factor. For experimental (PDB) structures, the B-factor (temperature factor) quantifies the positional spread of each atom in the crystal — a combination of thermal vibration and static disorder — in units of Å². High B-factors mark flexible loops or poorly resolved regions; low B-factors mark the rigid, well-ordered core.

Secondary structure (3-state, P-SEA). SS3 is a coarse helix/strand/coil call (letters a/b/c) made by the P-SEA algorithm from inter-Cα distances and dihedrals. It is less detailed than DSSP but needs only Cα positions.

Predicted aligned error. Predicted aligned error is AlphaFold's pairwise confidence. Unlike pLDDT (per-residue), PAE is per-residue-pair and captures whether two parts of the structure are correctly placed relative to each other. Units are ångströms of expected positional error.

Solvent-accessible surface area. Solvent-accessible surface area (SASA) is the area in Å² traced out by the centre of a 1.4 Å probe sphere (a water molecule) rolled over the protein's van der Waals surface (Shrake–Rupley / Lee–Richards construction). Buried residues have near-zero SASA; fully exposed residues can exceed 200 Å². The total SASA scales roughly with the number of surface residues.

Secondary structure (8-state, DSSP). The SS8 string is DSSP's per-residue secondary-structure call. α-helix (H) means an i→i+4 H-bond ladder; β-strand (E) means the residue participates in a β-sheet; 3₁₀ (G) and π (I) are tighter and wider helices; T/S are turns/bends; '-' is loop.

Rendered structure images. Structure images are PyMOL renders from six orthogonal camera directions. Cartoon representation draws helices as coils and strands as arrows; sticks shows the backbone as bonds; surface shows the solvent-excluded envelope. Rainbow coloring maps sequence position to hue (blue→red, N→C); chain coloring assigns a distinct color per polypeptide.

Sequence. The amino-acid sequence is the protein's primary structure: the linear order of residues from the N-terminus to the C-terminus, written in one-letter code. Everything else here — the 3D coordinates, the secondary structure, the domain annotations — is ultimately a consequence of this string.

Contact-map, Ramachandran, and PAE plots. Three diagnostic plots accompany the record. The Cα contact map visualizes the tertiary structure as a 2D adjacency matrix (8 Å cutoff, sequence-local contacts suppressed). The Ramachandran plot shows the distribution of backbone (φ, ψ) torsions, with points in the α and β basins reflecting secondary structure content. The PAE plot shows AlphaFold's inter-residue confidence as a color matrix.